Protein AF-D2PSC7-F1 (afdb_monomer_lite)

Radius of gyration: 17.24 Å; chains: 1; bounding box: 44×36×44 Å

Secondary structure (DSSP, 8-state):
-------S-S-S-TTSS-----PPPTTSGGG-TT--TT--HHHHHTTHHHHHHTT--S------GGGT-S--HHHHHHHHHHHHTSTTSSEEPPPPPBTTTTBBTTB--HHHHHHHHHH---EETHHHHSPP----GGGGTS--EEEEE----TT-PPPPPPSB-TTSSBPEEEEESS-S-HHHHSHHHHHHHHGGG-

pLDDT: mean 77.19, std 16.58, range [27.66, 95.62]

Organism: Kribbella flavida (strain DSM 17836 / JCM 10339 / NBRC 14399) (NCBI:txid479435)

InterPro domains:
  IPR000073 Alpha/beta hydrolase fold-1 [PF12697] (15-192)
  IPR029058 Alpha/Beta hydrolase fold [G3DSA:3.40.50.1820] (11-197)
  IPR029058 Alpha/Beta hydrolase fold [SSF53474] (20-196)

Foldseek 3Di:
DLLQVPPPDVPDDPPPFDDDDRDGFQCFDVNVVRDDLPDAPVSRVCVVVVCVVVVDDPDDDDAADLRVDQDDPVVLVVQLVCLCVDPNSFWRFQDDADDPPCGRQQDDPPVVSVVVVVRGDTDGSNHSVPHDDPPDPCVQVDDDAAEAAPDDDPPPDDDDDPQAGSNRHGYHYHYDPTGRPCCRVPVPVVSVVVVVVD

Structure (mmCIF, N/CA/C/O backbone):
data_AF-D2PSC7-F1
#
_entry.id   AF-D2PSC7-F1
#
loop_
_atom_site.group_PDB
_atom_site.id
_atom_site.type_symbol
_atom_site.label_atom_id
_atom_site.label_alt_id
_atom_site.label_comp_id
_atom_site.label_asym_id
_atom_site.label_entity_id
_atom_site.label_seq_id
_atom_site.pdbx_PDB_ins_code
_atom_site.Cartn_x
_atom_site.Cartn_y
_atom_site.Cartn_z
_atom_site.occupancy
_atom_site.B_iso_or_equiv
_atom_site.auth_seq_id
_atom_site.auth_comp_id
_atom_site.auth_asym_id
_atom_site.auth_atom_id
_atom_site.pdbx_PDB_model_num
ATOM 1 N N . MET A 1 1 ? -0.026 -0.850 -4.315 1.00 30.11 1 MET A N 1
ATOM 2 C CA . MET A 1 1 ? -0.731 -1.957 -4.954 1.00 30.11 1 MET A CA 1
ATOM 3 C C . MET A 1 1 ? 0.233 -2.583 -5.929 1.00 30.11 1 MET A C 1
ATOM 5 O O . MET A 1 1 ? 0.222 -2.276 -7.112 1.00 30.11 1 MET A O 1
ATOM 9 N N . ILE A 1 2 ? 1.110 -3.434 -5.409 1.00 27.66 2 ILE A N 1
ATOM 10 C CA . ILE A 1 2 ? 1.520 -4.579 -6.202 1.00 27.66 2 ILE A CA 1
ATOM 11 C C . ILE A 1 2 ? 0.439 -5.607 -5.894 1.00 27.66 2 ILE A C 1
ATOM 13 O O . ILE A 1 2 ? 0.399 -6.157 -4.797 1.00 27.66 2 ILE A O 1
ATOM 17 N N . THR A 1 3 ? -0.507 -5.799 -6.799 1.00 31.00 3 THR A N 1
ATOM 18 C CA . THR A 1 3 ? -1.465 -6.907 -6.729 1.00 31.00 3 THR A CA 1
ATOM 19 C C . THR A 1 3 ? -0.720 -8.183 -7.074 1.00 31.00 3 THR A C 1
ATOM 21 O O . THR A 1 3 ? -0.785 -8.703 -8.184 1.00 31.00 3 THR A O 1
ATOM 24 N N . LYS A 1 4 ? 0.048 -8.676 -6.103 1.00 36.38 4 LYS A N 1
ATOM 25 C CA . LYS A 1 4 ? 0.571 -10.035 -6.123 1.00 36.38 4 LYS A CA 1
ATOM 26 C C . LYS A 1 4 ? -0.636 -10.916 -5.844 1.00 36.38 4 LYS A C 1
ATOM 28 O O . LYS A 1 4 ? -1.122 -10.939 -4.721 1.00 36.38 4 LYS A O 1
ATOM 33 N N . SER A 1 5 ? -1.161 -11.590 -6.863 1.00 31.36 5 SER A N 1
ATOM 34 C CA . SER A 1 5 ? -2.121 -12.674 -6.647 1.00 31.36 5 SER A CA 1
ATOM 35 C C . SER A 1 5 ? -1.414 -13.753 -5.828 1.00 31.36 5 SER A C 1
ATOM 37 O O . SER A 1 5 ? -0.587 -14.515 -6.330 1.00 31.36 5 SER A O 1
ATOM 39 N N . THR A 1 6 ? -1.632 -13.751 -4.519 1.00 37.44 6 THR A N 1
ATOM 40 C CA . THR A 1 6 ? -0.994 -14.693 -3.609 1.00 37.44 6 THR A CA 1
ATOM 41 C C . THR A 1 6 ? -1.687 -16.045 -3.734 1.00 37.44 6 THR A C 1
ATOM 43 O O . THR A 1 6 ? -2.668 -16.318 -3.053 1.00 37.44 6 THR A O 1
ATOM 46 N N . LYS A 1 7 ? -1.151 -16.926 -4.587 1.00 28.98 7 LYS A N 1
ATOM 47 C CA . LYS A 1 7 ? -1.348 -18.383 -4.457 1.00 28.98 7 LYS A CA 1
ATOM 48 C C . LYS A 1 7 ? -0.364 -19.040 -3.480 1.00 28.98 7 LYS A C 1
ATOM 50 O O . LYS A 1 7 ? -0.440 -20.245 -3.272 1.00 28.98 7 LYS A O 1
ATOM 55 N N . ARG A 1 8 ? 0.533 -18.277 -2.841 1.00 38.38 8 ARG A N 1
ATOM 56 C CA . ARG A 1 8 ? 1.074 -18.673 -1.535 1.00 38.38 8 ARG A CA 1
ATOM 57 C C . ARG A 1 8 ? 0.128 -18.107 -0.483 1.00 38.38 8 ARG A C 1
ATOM 59 O O . ARG A 1 8 ? 0.083 -16.887 -0.349 1.00 38.38 8 ARG A O 1
ATOM 66 N N . PRO A 1 9 ? -0.603 -18.945 0.266 1.00 36.31 9 PRO A N 1
ATOM 67 C CA . PRO A 1 9 ? -1.137 -18.524 1.547 1.00 36.31 9 PRO A CA 1
ATOM 68 C C . PRO A 1 9 ? -0.010 -17.900 2.368 1.00 36.31 9 PRO A C 1
ATOM 70 O O . PRO A 1 9 ? 1.175 -18.139 2.109 1.00 36.31 9 PRO A O 1
ATOM 73 N N . ILE A 1 10 ? -0.378 -17.169 3.406 1.00 41.75 10 ILE A N 1
ATOM 74 C CA . ILE A 1 10 ? 0.466 -16.973 4.582 1.00 41.75 10 ILE A CA 1
ATOM 75 C C . ILE A 1 10 ? 0.750 -18.389 5.129 1.00 41.75 10 ILE A C 1
ATOM 77 O O . ILE A 1 10 ? 0.072 -18.894 6.016 1.00 41.75 10 ILE A O 1
ATOM 81 N N . HIS A 1 11 ? 1.644 -19.137 4.479 1.00 32.88 11 HIS A N 1
ATOM 82 C CA . HIS A 1 11 ? 1.785 -20.577 4.649 1.00 32.88 11 HIS A CA 1
ATOM 83 C C . HIS A 1 11 ? 2.995 -20.845 5.524 1.00 32.88 11 HIS A C 1
ATOM 85 O O . HIS A 1 11 ? 3.958 -21.483 5.115 1.00 32.88 11 HIS A O 1
ATOM 91 N N . ARG A 1 12 ? 2.887 -20.361 6.762 1.00 32.53 12 ARG A N 1
ATOM 92 C CA . ARG A 1 12 ? 3.259 -21.097 7.971 1.00 32.53 12 ARG A CA 1
ATOM 93 C C . ARG A 1 12 ? 2.273 -20.690 9.075 1.00 32.53 12 ARG A C 1
ATOM 95 O O . ARG A 1 12 ? 2.322 -19.567 9.548 1.00 32.53 12 ARG A O 1
ATOM 102 N N . SER A 1 13 ? 1.415 -21.642 9.461 1.00 32.72 13 SER A N 1
ATOM 103 C CA . SER A 1 13 ? 0.395 -21.590 10.531 1.00 32.72 13 SER A CA 1
ATOM 104 C C . SER A 1 13 ? -0.965 -20.959 10.175 1.00 32.72 13 SER A C 1
ATOM 106 O O . SER A 1 13 ? -1.214 -19.784 10.399 1.00 32.72 13 SER A O 1
ATOM 108 N N . SER A 1 14 ? -1.896 -21.777 9.671 1.00 39.44 14 SER A N 1
ATOM 109 C CA . SER A 1 14 ? -3.279 -21.397 9.332 1.00 39.44 14 SER A CA 1
ATOM 110 C C . SER A 1 14 ? -4.290 -21.660 10.462 1.00 39.44 14 SER A C 1
ATOM 112 O O . SER A 1 14 ? -5.386 -22.145 10.193 1.00 39.44 14 SER A O 1
ATOM 114 N N . ALA A 1 15 ? -3.941 -21.412 11.727 1.00 37.00 15 ALA A N 1
ATOM 115 C CA . ALA A 1 15 ? -4.867 -21.683 12.840 1.00 37.00 15 ALA A CA 1
ATOM 116 C C . ALA A 1 15 ? -5.050 -20.532 13.846 1.00 37.00 15 ALA A C 1
ATOM 118 O O . ALA A 1 15 ? -5.908 -20.648 14.714 1.00 37.00 15 ALA A O 1
ATOM 119 N N . ALA A 1 16 ? -4.294 -19.432 13.744 1.00 44.41 16 ALA A N 1
ATOM 120 C CA . ALA A 1 16 ? -4.311 -18.356 14.749 1.00 44.41 16 ALA A CA 1
ATOM 121 C C . ALA A 1 16 ? -4.680 -16.962 14.203 1.00 44.41 16 ALA A C 1
ATOM 123 O O . ALA A 1 16 ? -4.719 -16.000 14.962 1.00 44.41 16 ALA A O 1
ATOM 124 N N . TYR A 1 17 ? -4.941 -16.843 12.902 1.00 49.75 17 TYR A N 1
ATOM 125 C CA . TYR A 1 17 ? -5.085 -15.568 12.200 1.00 49.75 17 TYR A CA 1
ATOM 126 C C . TYR A 1 17 ? -6.462 -15.557 11.527 1.00 49.75 17 TYR A C 1
ATOM 128 O O . TYR A 1 17 ? -6.817 -16.550 10.895 1.00 49.75 17 TYR A O 1
ATOM 136 N N . GLY A 1 18 ? -7.260 -14.499 11.703 1.00 58.25 18 GLY A N 1
ATOM 137 C CA . GLY A 1 18 ? -8.608 -14.381 11.128 1.00 58.25 18 GLY A CA 1
ATOM 138 C C . GLY A 1 18 ? -8.678 -14.587 9.604 1.00 58.25 18 GLY A C 1
ATOM 139 O O . GLY A 1 18 ? -7.672 -14.772 8.919 1.00 58.25 18 GLY A O 1
ATOM 140 N N . VAL A 1 19 ? -9.890 -14.565 9.044 1.00 67.62 19 VAL A N 1
ATOM 141 C CA . VAL A 1 19 ? -10.088 -14.767 7.598 1.00 67.62 19 VAL A CA 1
ATOM 142 C C . VAL A 1 19 ? -9.566 -13.551 6.826 1.00 67.62 19 VAL A C 1
ATOM 144 O O . VAL A 1 19 ? -10.124 -12.463 6.922 1.00 67.62 19 VAL A O 1
ATOM 147 N N . ALA A 1 20 ? -8.510 -13.740 6.032 1.00 69.44 20 ALA A N 1
ATOM 148 C CA . ALA A 1 20 ? -7.983 -12.722 5.127 1.00 69.44 20 ALA A CA 1
ATOM 149 C C . ALA A 1 20 ? -8.468 -12.972 3.692 1.00 69.44 20 ALA A C 1
ATOM 151 O O . ALA A 1 20 ? -8.205 -14.026 3.110 1.00 69.44 20 ALA A O 1
ATOM 152 N N . LEU A 1 21 ? -9.135 -11.979 3.103 1.00 70.88 21 LEU A N 1
ATOM 153 C CA . LEU A 1 21 ? -9.514 -11.979 1.692 1.00 70.88 21 LEU A CA 1
ATOM 154 C C . LEU A 1 21 ? -8.555 -11.084 0.907 1.00 70.88 21 LEU A C 1
ATOM 156 O O . LEU A 1 21 ? -8.324 -9.936 1.280 1.00 70.88 21 LEU A O 1
ATOM 160 N N . VAL A 1 22 ? -8.002 -11.606 -0.191 1.00 74.69 22 VAL A N 1
ATOM 161 C CA . VAL A 1 22 ? -7.001 -10.905 -1.016 1.00 74.69 22 VAL A CA 1
ATOM 162 C C . VAL A 1 22 ? -7.453 -10.914 -2.480 1.00 74.69 22 VAL A C 1
ATOM 164 O O . VAL A 1 22 ? -6.949 -11.706 -3.280 1.00 74.69 22 VAL A O 1
ATOM 167 N N . PRO A 1 23 ? -8.452 -10.092 -2.853 1.00 72.25 23 PRO A N 1
ATOM 168 C CA . PRO A 1 23 ? -8.988 -10.112 -4.205 1.00 72.25 23 PRO A CA 1
ATOM 169 C C . PRO A 1 23 ? -7.990 -9.488 -5.181 1.00 72.25 23 PRO A C 1
ATOM 171 O O . PRO A 1 23 ? -7.419 -8.428 -4.911 1.00 72.25 23 PRO A O 1
ATOM 174 N N . SER A 1 24 ? -7.835 -10.087 -6.362 1.00 75.75 24 SER A N 1
ATOM 175 C CA . SER A 1 24 ? -7.136 -9.407 -7.453 1.00 75.75 24 SER A CA 1
ATOM 176 C C . SER A 1 24 ? -7.990 -8.285 -8.031 1.00 75.75 24 SER A C 1
ATOM 178 O O . SER A 1 24 ? -9.210 -8.409 -8.213 1.00 75.75 24 SER A O 1
ATOM 180 N N . LEU A 1 25 ? -7.311 -7.194 -8.370 1.00 74.25 25 LEU A N 1
ATOM 181 C CA . LEU A 1 25 ? -7.885 -6.063 -9.080 1.00 74.25 25 LEU A CA 1
ATOM 182 C C . LEU A 1 25 ? -7.800 -6.275 -10.587 1.00 74.25 25 LEU A C 1
ATOM 184 O O . LEU A 1 25 ? -6.924 -6.980 -11.084 1.00 74.25 25 LEU A O 1
ATOM 188 N N . THR A 1 26 ? -8.720 -5.647 -11.313 1.00 80.25 26 THR A N 1
ATOM 189 C CA . THR A 1 26 ? -8.741 -5.655 -12.777 1.00 80.25 26 THR A CA 1
ATOM 190 C C . THR A 1 26 ? -7.387 -5.219 -13.332 1.00 80.25 26 THR A C 1
ATOM 192 O O . THR A 1 26 ? -6.861 -4.174 -12.943 1.00 80.25 26 THR A O 1
ATOM 195 N N . GLY A 1 27 ? -6.834 -6.036 -14.225 1.00 78.06 27 GLY A N 1
ATOM 196 C CA . GLY A 1 27 ? -5.518 -5.849 -14.825 1.00 78.06 27 GLY A CA 1
ATOM 197 C C . GLY A 1 27 ? -4.381 -6.590 -14.116 1.00 78.06 27 GLY A C 1
ATOM 198 O O . GLY A 1 27 ? -3.240 -6.490 -14.554 1.00 78.06 27 GLY A O 1
ATOM 199 N N . TYR A 1 28 ? -4.669 -7.360 -13.059 1.00 80.12 28 TYR A N 1
ATOM 200 C CA . TYR A 1 28 ? -3.650 -8.038 -12.259 1.00 80.12 28 TYR A CA 1
ATOM 201 C C . TYR A 1 28 ? -4.045 -9.451 -11.854 1.00 80.12 28 TYR A C 1
ATOM 203 O O . TYR A 1 28 ? -5.226 -9.766 -11.710 1.00 80.12 28 TYR A O 1
ATOM 211 N N . GLY A 1 29 ? -3.042 -10.293 -11.594 1.00 80.00 29 GLY A N 1
ATOM 212 C CA . GLY A 1 29 ? -3.275 -11.620 -11.034 1.00 80.00 29 GLY A CA 1
ATOM 213 C C . GLY A 1 29 ? -4.163 -12.498 -11.917 1.00 80.00 29 GLY A C 1
ATOM 214 O O . GLY A 1 29 ? -4.001 -12.550 -13.133 1.00 80.00 29 GLY A O 1
ATOM 215 N N . ASP A 1 30 ? -5.150 -13.150 -11.304 1.00 78.75 30 ASP A N 1
ATOM 216 C CA . ASP A 1 30 ? -6.198 -13.918 -11.990 1.00 78.75 30 ASP A CA 1
ATOM 217 C C . ASP A 1 30 ? -7.138 -13.050 -12.850 1.00 78.75 30 ASP A C 1
ATOM 219 O O . ASP A 1 30 ? -7.832 -13.578 -13.715 1.00 78.75 30 ASP A O 1
ATOM 223 N N . LYS A 1 31 ? -7.101 -11.718 -12.699 1.00 77.56 31 LYS A N 1
ATOM 224 C CA . LYS A 1 31 ? -7.810 -10.741 -13.542 1.00 77.56 31 LYS A CA 1
ATOM 225 C C . LYS A 1 31 ? -6.855 -9.950 -14.445 1.00 77.56 31 LYS A C 1
ATOM 227 O O . LYS A 1 31 ? -7.118 -8.788 -14.744 1.00 77.56 31 LYS A O 1
ATOM 232 N N . ALA A 1 32 ? -5.753 -10.558 -14.894 1.00 77.94 32 ALA A N 1
ATOM 233 C CA . ALA A 1 32 ? -4.770 -9.899 -15.764 1.00 77.94 32 ALA A CA 1
ATOM 234 C C . ALA A 1 32 ? -5.273 -9.618 -17.195 1.00 77.94 32 ALA A C 1
ATOM 236 O O . ALA A 1 32 ? -4.813 -8.677 -17.830 1.00 77.94 32 ALA A O 1
ATOM 237 N N . HIS A 1 33 ? -6.210 -10.419 -17.715 1.00 75.75 33 HIS A N 1
ATOM 238 C CA . HIS A 1 33 ? -6.694 -10.299 -19.100 1.00 75.75 33 HIS A CA 1
ATOM 239 C C . HIS A 1 33 ? -7.399 -8.968 -19.434 1.00 75.75 33 HIS A C 1
ATOM 241 O O . HIS A 1 33 ? -7.148 -8.452 -20.519 1.00 75.75 33 HIS A O 1
ATOM 247 N N . PRO A 1 34 ? -8.222 -8.363 -18.554 1.00 81.25 34 PRO A N 1
ATOM 248 C CA . PRO A 1 34 ? -8.803 -7.039 -18.800 1.00 81.25 34 PRO A CA 1
ATOM 249 C C . PRO A 1 34 ? -7.834 -5.860 -18.549 1.00 81.25 34 PRO A C 1
ATOM 251 O O . PRO A 1 34 ? -8.282 -4.790 -18.149 1.00 81.25 34 PRO A O 1
ATOM 254 N N . LEU A 1 35 ? -6.513 -6.022 -18.722 1.00 82.38 35 LEU A N 1
ATOM 255 C CA . LEU A 1 35 ?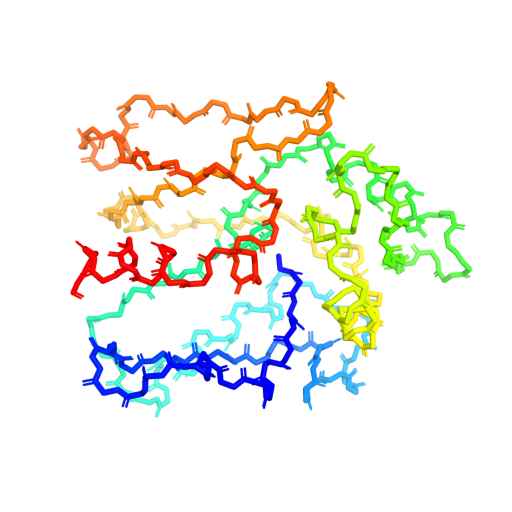 -5.570 -4.900 -18.608 1.00 82.38 35 LEU A CA 1
ATOM 256 C C . LEU A 1 35 ? -5.592 -4.035 -19.879 1.00 82.38 35 LEU A C 1
ATOM 258 O O . LEU A 1 35 ? -5.211 -4.496 -20.956 1.00 82.38 35 LEU A O 1
ATOM 262 N N . GLY A 1 36 ? -5.930 -2.756 -19.726 1.00 86.19 36 GLY A N 1
ATOM 263 C CA . GLY A 1 36 ? -5.940 -1.772 -20.809 1.00 86.19 36 GLY A CA 1
ATOM 264 C C . GLY A 1 36 ? -5.714 -0.335 -20.319 1.00 86.19 36 GLY A C 1
ATOM 265 O O . GLY A 1 36 ? -5.681 -0.092 -19.109 1.00 86.19 36 GLY A O 1
ATOM 266 N N . PRO A 1 37 ? -5.525 0.629 -21.239 1.00 85.44 37 PRO A N 1
ATOM 267 C CA . PRO A 1 37 ? -5.274 2.041 -20.916 1.00 85.44 37 PRO A CA 1
ATOM 268 C C . PRO A 1 37 ? -6.435 2.731 -20.174 1.00 85.44 37 PRO A C 1
ATOM 270 O O . PRO A 1 37 ? -6.244 3.760 -19.525 1.00 85.44 37 PRO A O 1
ATOM 273 N N . GLU A 1 38 ? -7.643 2.183 -20.270 1.00 86.56 38 GLU A N 1
ATOM 274 C CA . GLU A 1 38 ? -8.842 2.629 -19.564 1.00 86.56 38 GLU A CA 1
ATOM 275 C C . GLU A 1 38 ? -8.891 2.197 -18.094 1.00 86.56 38 GLU A C 1
ATOM 277 O O . GLU A 1 38 ? -9.636 2.802 -17.320 1.00 86.56 38 GLU A O 1
ATOM 282 N N . VAL A 1 39 ? -8.091 1.200 -17.690 1.00 84.38 39 VAL A N 1
ATOM 283 C CA . VAL A 1 39 ? -8.030 0.734 -16.299 1.00 84.38 39 VAL A CA 1
ATOM 284 C C . VAL A 1 39 ? -7.459 1.847 -15.422 1.00 84.38 39 VAL A C 1
ATOM 286 O O . VAL A 1 39 ? -6.312 2.261 -15.579 1.00 84.38 39 VAL A O 1
ATOM 289 N N . GLY A 1 40 ? -8.277 2.337 -14.491 1.00 80.81 40 GLY A N 1
ATOM 290 C CA . GLY A 1 40 ? -7.941 3.431 -13.582 1.00 80.81 40 GLY A CA 1
ATOM 291 C C . GLY A 1 40 ? -8.497 3.213 -12.176 1.00 80.81 40 GLY A C 1
ATOM 292 O O . GLY A 1 40 ? -9.009 2.140 -11.856 1.00 80.81 40 GLY A O 1
ATOM 293 N N . LEU A 1 41 ? -8.428 4.252 -11.339 1.00 77.38 41 LEU A N 1
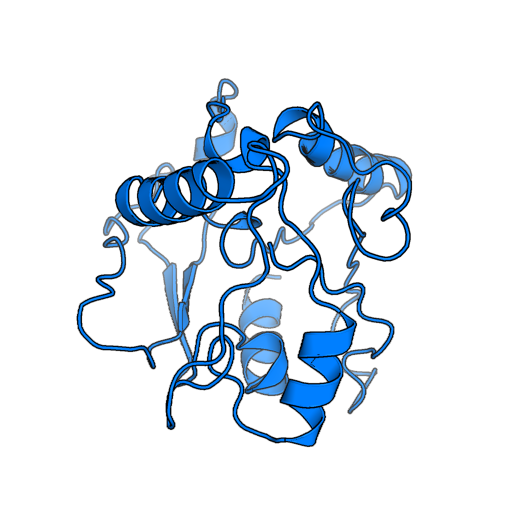ATOM 294 C CA . LEU A 1 41 ? -8.919 4.209 -9.955 1.00 77.38 41 LEU A CA 1
ATOM 295 C C . LEU A 1 41 ? -10.382 3.763 -9.865 1.00 77.38 41 LEU A C 1
ATOM 297 O O . LEU A 1 41 ? -10.700 2.882 -9.069 1.00 77.38 41 LEU A O 1
ATOM 301 N N . ASP A 1 42 ? -11.257 4.314 -10.711 1.00 77.19 42 ASP A N 1
ATOM 302 C CA . ASP A 1 42 ? -12.689 3.975 -10.706 1.00 77.19 42 ASP A CA 1
ATOM 303 C C . ASP A 1 42 ? -12.929 2.489 -11.000 1.00 77.19 42 ASP A C 1
ATOM 305 O O . ASP A 1 42 ? -13.830 1.876 -10.431 1.00 77.19 42 ASP A O 1
ATOM 309 N N . THR A 1 43 ? -12.091 1.881 -11.846 1.00 77.25 43 THR A N 1
ATOM 310 C CA . THR A 1 43 ? -12.149 0.443 -12.139 1.00 77.25 43 THR A CA 1
ATOM 311 C C . THR A 1 43 ? -11.865 -0.392 -10.889 1.00 77.25 43 THR A C 1
ATOM 313 O O . THR A 1 43 ? -12.418 -1.478 -10.727 1.00 77.25 43 THR A O 1
ATOM 316 N N . HIS A 1 44 ? -11.005 0.097 -9.992 1.00 75.31 44 HIS A N 1
ATOM 317 C CA . HIS A 1 44 ? -10.598 -0.616 -8.780 1.00 75.31 44 HIS A CA 1
ATOM 318 C C . HIS A 1 44 ? -11.531 -0.387 -7.593 1.00 75.31 44 HIS A C 1
ATOM 320 O O . HIS A 1 44 ? -11.612 -1.266 -6.740 1.00 75.31 44 HIS A O 1
ATOM 326 N N . VAL A 1 45 ? -12.311 0.702 -7.569 1.00 70.56 45 VAL A N 1
ATOM 327 C CA . VAL A 1 45 ? -13.375 0.920 -6.563 1.00 70.56 45 VAL A CA 1
ATOM 328 C C . VAL A 1 45 ? -14.396 -0.227 -6.561 1.00 70.56 45 VAL A C 1
ATOM 330 O O . VAL A 1 45 ? -14.920 -0.586 -5.508 1.00 70.56 45 VAL A O 1
ATOM 333 N N . GLY A 1 46 ? -14.606 -0.883 -7.707 1.00 62.28 46 GLY A N 1
ATOM 334 C CA . GLY A 1 46 ? -15.473 -2.059 -7.831 1.00 62.28 46 GLY A CA 1
ATOM 335 C C . GLY A 1 46 ? -15.099 -3.246 -6.930 1.00 62.28 46 GLY A C 1
ATOM 336 O O . GLY A 1 46 ? -15.940 -4.112 -6.707 1.00 62.28 46 GLY A O 1
ATOM 337 N N . ILE A 1 47 ? -13.893 -3.286 -6.343 1.00 65.50 47 ILE A N 1
ATOM 338 C CA . ILE A 1 47 ? -13.527 -4.306 -5.344 1.00 65.50 47 ILE A CA 1
ATOM 339 C C . ILE A 1 47 ? -14.406 -4.244 -4.089 1.00 65.50 47 ILE A C 1
ATOM 341 O O . ILE A 1 47 ? -14.614 -5.274 -3.454 1.00 65.50 47 ILE A O 1
ATOM 345 N N . VAL A 1 48 ? -14.987 -3.081 -3.768 1.00 60.41 48 VAL A N 1
ATOM 346 C CA . VAL A 1 48 ? -15.986 -2.941 -2.692 1.00 60.41 48 VAL A CA 1
ATOM 347 C C . VAL A 1 48 ? -17.202 -3.834 -2.954 1.00 60.41 48 VAL A C 1
ATOM 349 O O . VAL A 1 48 ? -17.799 -4.338 -2.007 1.00 60.41 48 VAL A O 1
ATOM 352 N N . GLY A 1 49 ? -17.511 -4.128 -4.222 1.00 58.28 49 GLY A N 1
ATOM 353 C CA . GLY A 1 49 ? -18.527 -5.112 -4.594 1.00 58.28 49 GLY A CA 1
ATOM 354 C C . GLY A 1 49 ? -18.295 -6.473 -3.938 1.00 58.28 49 GLY A C 1
ATOM 355 O O . GLY A 1 49 ? -19.249 -7.074 -3.469 1.00 58.28 49 GLY A O 1
ATOM 356 N N . SER A 1 50 ? -17.039 -6.903 -3.765 1.00 60.16 50 SER A N 1
ATOM 357 C CA . SER A 1 50 ? -16.729 -8.179 -3.100 1.00 60.16 50 SER A CA 1
ATOM 358 C C . SER A 1 50 ? -17.063 -8.205 -1.605 1.00 60.16 50 SER A C 1
ATOM 360 O O . SER A 1 50 ? -17.331 -9.280 -1.076 1.00 60.16 50 SER A O 1
ATOM 362 N N . ILE A 1 51 ? -17.069 -7.046 -0.934 1.00 60.09 51 ILE A N 1
ATOM 363 C CA . ILE A 1 51 ? -17.479 -6.903 0.474 1.00 60.09 51 ILE A CA 1
ATOM 364 C C . ILE A 1 51 ? -18.996 -7.071 0.575 1.00 60.09 51 ILE A C 1
ATOM 366 O O . ILE A 1 51 ? -19.482 -7.782 1.448 1.00 60.09 51 ILE A O 1
ATOM 370 N N . VAL A 1 52 ? -19.729 -6.449 -0.355 1.00 61.06 52 VAL A N 1
ATOM 371 C CA . VAL A 1 52 ? -21.195 -6.514 -0.430 1.00 61.06 52 VAL A CA 1
ATOM 372 C C . VAL A 1 52 ? -21.669 -7.910 -0.840 1.00 61.06 52 VAL A C 1
ATOM 374 O O . VAL A 1 52 ? -22.573 -8.454 -0.219 1.00 61.06 52 VAL A O 1
ATOM 377 N N . GLU A 1 53 ? -21.048 -8.515 -1.855 1.00 69.06 53 GLU A N 1
ATOM 378 C CA . GLU A 1 53 ? -21.382 -9.860 -2.346 1.00 69.06 53 GLU A CA 1
ATOM 379 C C . GLU A 1 53 ? -21.196 -10.945 -1.280 1.00 69.06 53 GLU A C 1
ATOM 381 O O . GLU A 1 53 ? -21.923 -11.936 -1.279 1.00 69.06 53 GLU A O 1
ATOM 386 N N . GLN A 1 54 ? -20.223 -10.766 -0.385 1.00 68.06 54 GLN A N 1
ATOM 387 C CA . GLN A 1 54 ? -19.912 -11.713 0.687 1.00 68.06 54 GLN A CA 1
ATOM 388 C C . GLN A 1 54 ? -20.587 -11.362 2.023 1.00 68.06 54 GLN A C 1
ATOM 390 O O . GLN A 1 54 ? -20.299 -12.021 3.018 1.00 68.06 54 GLN A O 1
ATOM 395 N N . ASP A 1 55 ? -21.467 -10.350 2.044 1.00 75.12 55 ASP A N 1
ATOM 396 C CA . ASP A 1 55 ? -22.187 -9.863 3.234 1.00 75.12 55 ASP A CA 1
ATOM 397 C C . ASP A 1 55 ? -21.260 -9.615 4.439 1.00 75.12 55 ASP A C 1
ATOM 399 O O . ASP A 1 55 ? -21.546 -9.972 5.583 1.00 75.12 55 ASP A O 1
ATOM 403 N N . LEU A 1 56 ? -20.079 -9.047 4.170 1.00 73.06 56 LEU A N 1
ATOM 404 C CA . LEU A 1 56 ? -19.068 -8.849 5.200 1.00 73.06 56 LEU A CA 1
ATOM 405 C C . LEU A 1 56 ? -19.372 -7.587 6.005 1.00 73.06 56 LEU A C 1
ATOM 407 O O . LEU A 1 56 ? -19.349 -6.468 5.488 1.00 73.06 56 LEU A O 1
ATOM 411 N N . THR A 1 57 ? -19.574 -7.770 7.304 1.00 69.62 57 THR A N 1
ATOM 412 C CA . THR A 1 57 ? -19.657 -6.695 8.296 1.00 69.62 57 THR A CA 1
ATOM 413 C C . THR A 1 57 ? -18.420 -6.718 9.188 1.00 69.62 57 THR A C 1
ATOM 415 O O . THR A 1 57 ? -17.885 -7.793 9.435 1.00 69.62 57 THR A O 1
ATOM 418 N N . ASP A 1 58 ? -18.002 -5.558 9.703 1.00 74.38 58 ASP A N 1
ATOM 419 C CA . ASP A 1 58 ? -16.843 -5.433 10.607 1.00 74.38 58 ASP A CA 1
ATOM 420 C C . ASP A 1 58 ? -15.511 -5.880 9.969 1.00 74.38 58 ASP A C 1
ATOM 422 O O . ASP A 1 58 ? -14.840 -6.813 10.404 1.00 74.38 58 ASP A O 1
ATOM 426 N N . VAL A 1 59 ? -15.145 -5.224 8.862 1.00 74.06 59 VAL A N 1
ATOM 427 C CA . VAL A 1 59 ? -13.938 -5.544 8.087 1.00 74.06 59 VAL A CA 1
ATOM 428 C C . VAL A 1 59 ? -12.830 -4.515 8.283 1.00 74.06 59 VAL A C 1
ATOM 430 O O . VAL A 1 59 ? -13.064 -3.305 8.258 1.00 74.06 59 VAL A O 1
ATOM 433 N N . VAL A 1 60 ? -11.588 -4.997 8.361 1.00 77.19 60 VAL A N 1
ATOM 434 C CA . VAL A 1 60 ? -10.388 -4.156 8.278 1.00 77.19 60 VAL A CA 1
ATOM 435 C C . VAL A 1 60 ? -9.932 -4.073 6.822 1.00 77.19 60 VAL A C 1
ATOM 437 O O . VAL A 1 60 ? -9.520 -5.066 6.221 1.00 77.19 60 VAL A O 1
ATOM 440 N N . LEU A 1 61 ? -9.974 -2.870 6.246 1.00 79.12 61 LEU A N 1
ATOM 441 C CA . LEU A 1 61 ? -9.453 -2.617 4.901 1.00 79.12 61 LEU A CA 1
ATOM 442 C C . LEU A 1 61 ? -7.958 -2.297 4.958 1.00 79.12 61 LEU A C 1
ATOM 444 O O . LEU A 1 61 ? -7.551 -1.277 5.515 1.00 79.12 61 LEU A O 1
ATOM 448 N N . VAL A 1 62 ? -7.141 -3.149 4.337 1.00 80.06 62 VAL A N 1
ATOM 449 C CA . VAL A 1 62 ? -5.680 -3.002 4.309 1.00 80.06 62 VAL A CA 1
ATOM 450 C C . VAL A 1 62 ? -5.217 -2.562 2.921 1.00 80.06 62 VAL A C 1
ATOM 452 O O . VAL A 1 62 ? -5.275 -3.321 1.955 1.00 80.06 62 VAL A O 1
ATOM 455 N N . GLY A 1 63 ? -4.719 -1.329 2.819 1.00 77.88 63 GLY A N 1
ATOM 456 C CA . GLY A 1 63 ? -4.100 -0.797 1.604 1.00 77.88 63 GLY A CA 1
ATOM 457 C C . GLY A 1 63 ? -2.573 -0.803 1.694 1.00 77.88 63 GLY A C 1
ATOM 458 O O . GLY A 1 63 ? -2.004 -0.150 2.563 1.00 77.88 63 GLY A O 1
ATOM 459 N N . HIS A 1 64 ? -1.889 -1.489 0.771 1.00 81.81 64 HIS A N 1
ATOM 460 C CA . HIS A 1 64 ? -0.419 -1.476 0.672 1.00 81.81 64 HIS A CA 1
ATOM 461 C C . HIS A 1 64 ? 0.068 -0.602 -0.486 1.00 81.81 64 HIS A C 1
ATOM 463 O O . HIS A 1 64 ? -0.461 -0.668 -1.607 1.00 81.81 64 HIS A O 1
ATOM 469 N N . SER A 1 65 ? 1.126 0.181 -0.245 1.00 77.75 65 SER A N 1
ATOM 470 C CA . SER A 1 65 ? 1.768 1.019 -1.265 1.00 77.75 65 SER A CA 1
ATOM 471 C C . SER A 1 65 ? 0.730 1.952 -1.912 1.00 77.75 65 SER A C 1
ATOM 473 O O . SER A 1 65 ? -0.070 2.541 -1.192 1.00 77.75 65 SER A O 1
ATOM 475 N N . TYR A 1 66 ? 0.649 2.028 -3.243 1.00 69.25 66 TYR A N 1
ATOM 476 C CA . TYR A 1 66 ? -0.396 2.781 -3.957 1.00 69.25 66 TYR A CA 1
ATOM 477 C C . TYR A 1 66 ? -1.834 2.566 -3.427 1.00 69.25 66 TYR A C 1
ATOM 479 O O . TYR A 1 66 ? -2.602 3.512 -3.385 1.00 69.25 66 TYR A O 1
ATOM 487 N N . ALA A 1 67 ? -2.200 1.367 -2.944 1.00 61.34 67 ALA A N 1
ATOM 488 C CA . ALA A 1 67 ? -3.563 1.126 -2.446 1.00 61.34 67 ALA A CA 1
ATOM 489 C C . ALA A 1 67 ? -3.833 1.801 -1.090 1.00 61.34 67 ALA A C 1
ATOM 491 O O . ALA A 1 67 ? -4.983 2.065 -0.762 1.00 61.34 67 ALA A O 1
ATOM 492 N N . GLY A 1 68 ? -2.791 2.069 -0.296 1.00 56.00 68 GLY A N 1
ATOM 493 C CA . GLY A 1 68 ? -2.893 2.862 0.934 1.00 56.00 68 GLY A CA 1
ATOM 494 C C . GLY A 1 68 ? -2.611 4.350 0.711 1.00 56.00 68 GLY A C 1
ATOM 495 O O . GLY A 1 68 ? -2.847 5.168 1.598 1.00 56.00 68 GLY A O 1
ATOM 496 N N . MET A 1 69 ? -2.093 4.718 -0.465 1.00 54.50 69 MET A N 1
ATOM 497 C CA . MET A 1 69 ? -1.598 6.056 -0.760 1.00 54.50 69 MET A CA 1
ATOM 498 C C . MET A 1 69 ? -2.447 6.730 -1.822 1.00 54.50 69 MET A C 1
ATOM 500 O O . MET A 1 69 ? -2.316 6.464 -3.010 1.00 54.50 69 MET A O 1
ATOM 504 N N . VAL A 1 70 ? -3.226 7.716 -1.390 1.00 46.62 70 VAL A N 1
ATOM 505 C CA . VAL A 1 70 ? -3.871 8.631 -2.329 1.00 46.62 70 VAL A CA 1
ATOM 506 C C . VAL A 1 70 ? -2.872 9.642 -2.909 1.00 46.62 70 VAL A C 1
ATOM 508 O O . VAL A 1 70 ? -3.080 10.063 -4.034 1.00 46.62 70 VAL A O 1
ATOM 511 N N . ILE A 1 71 ? -1.767 10.042 -2.253 1.00 42.22 71 ILE A N 1
ATOM 512 C CA . ILE A 1 71 ? -0.865 11.075 -2.825 1.00 42.22 71 ILE A CA 1
ATOM 513 C C . ILE A 1 71 ? 0.572 10.980 -2.283 1.00 42.22 71 ILE A C 1
ATOM 515 O O . ILE A 1 71 ? 0.834 11.387 -1.146 1.00 42.22 71 ILE A O 1
ATOM 519 N N . SER A 1 72 ? 1.511 10.570 -3.142 1.00 43.62 72 SER A N 1
ATOM 520 C CA . SER A 1 72 ? 2.866 11.143 -3.179 1.00 43.62 72 SER A CA 1
ATOM 521 C C . SER A 1 72 ? 3.118 11.655 -4.596 1.00 43.62 72 SER A C 1
ATOM 523 O O . SER A 1 72 ? 3.502 10.894 -5.481 1.00 43.62 72 SER A O 1
ATOM 525 N N . SER A 1 73 ? 2.833 12.939 -4.840 1.00 47.47 73 SER A N 1
ATOM 526 C CA . SER A 1 73 ? 2.879 13.525 -6.188 1.00 47.47 73 SER A CA 1
ATOM 527 C C . SER A 1 73 ? 4.249 13.383 -6.856 1.00 47.47 73 SER A C 1
ATOM 529 O O . SER A 1 73 ? 4.310 13.196 -8.063 1.00 47.47 73 SER A O 1
ATOM 531 N N . ALA A 1 74 ? 5.342 13.403 -6.085 1.00 46.47 74 ALA A N 1
ATOM 532 C CA . ALA A 1 74 ? 6.693 13.229 -6.618 1.00 46.47 74 ALA A CA 1
ATOM 533 C C . ALA A 1 74 ? 6.958 11.788 -7.089 1.00 46.47 74 ALA A C 1
ATOM 535 O O . ALA A 1 74 ? 7.448 11.585 -8.197 1.00 46.47 74 ALA A O 1
ATOM 536 N N . ALA A 1 75 ? 6.574 10.781 -6.294 1.00 58.34 75 ALA A N 1
ATOM 537 C CA . ALA A 1 75 ? 6.686 9.380 -6.704 1.00 58.34 75 ALA A CA 1
ATOM 538 C C . ALA A 1 75 ? 5.764 9.074 -7.897 1.00 58.34 75 ALA A C 1
ATOM 540 O O . ALA A 1 75 ? 6.178 8.395 -8.834 1.00 58.34 75 ALA A O 1
ATOM 541 N N . ASN A 1 76 ? 4.550 9.638 -7.908 1.00 69.44 76 ASN A N 1
ATOM 542 C CA . ASN A 1 76 ? 3.640 9.522 -9.046 1.00 69.44 76 ASN A CA 1
ATOM 543 C C . ASN A 1 76 ? 4.249 10.140 -10.305 1.00 69.44 76 ASN A C 1
ATOM 545 O O . ASN A 1 76 ? 4.171 9.518 -11.356 1.00 69.44 76 ASN A O 1
ATOM 549 N N . GLN A 1 77 ? 4.888 11.309 -10.209 1.00 70.44 77 GLN A N 1
ATOM 550 C CA . GLN A 1 77 ? 5.495 11.955 -11.372 1.00 70.44 77 GLN A CA 1
ATOM 551 C C . GLN A 1 77 ? 6.618 11.105 -11.973 1.00 70.44 77 GLN A C 1
ATOM 553 O O . GLN A 1 77 ? 6.631 10.899 -13.180 1.00 70.44 77 GLN A O 1
ATOM 558 N N . VAL A 1 78 ? 7.495 10.523 -11.146 1.00 74.81 78 VAL A N 1
ATOM 559 C CA . 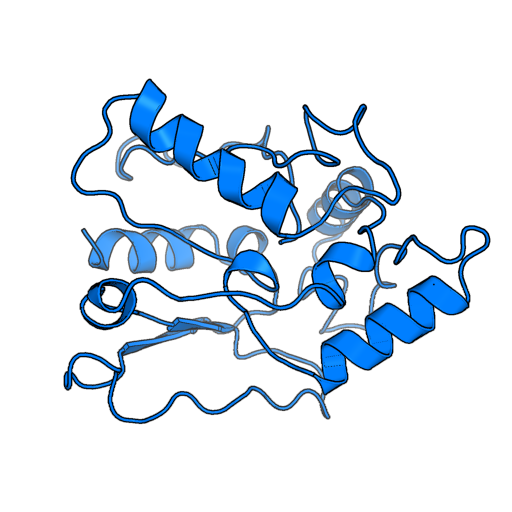VAL A 1 78 ? 8.545 9.606 -11.626 1.00 74.81 78 VAL A CA 1
ATOM 560 C C . VAL A 1 78 ? 7.940 8.403 -12.359 1.00 74.81 78 VAL A C 1
ATOM 562 O O . VAL A 1 78 ? 8.410 8.028 -13.431 1.00 74.81 78 VAL A O 1
ATOM 565 N N . LEU A 1 79 ? 6.877 7.809 -11.813 1.00 80.00 79 LEU A N 1
ATOM 566 C CA . LEU A 1 79 ? 6.187 6.679 -12.441 1.00 80.00 79 LEU A CA 1
ATOM 567 C C . LEU A 1 79 ? 5.451 7.089 -13.732 1.00 80.00 79 LEU A C 1
ATOM 569 O O . LEU A 1 79 ? 5.478 6.349 -14.713 1.00 80.00 79 LEU A O 1
ATOM 573 N N . ILE A 1 80 ? 4.844 8.276 -13.775 1.00 81.75 80 ILE A N 1
ATOM 574 C CA . ILE A 1 80 ? 4.206 8.842 -14.975 1.00 81.75 80 ILE A CA 1
ATOM 575 C C . ILE A 1 80 ? 5.248 9.095 -16.075 1.00 81.75 80 ILE A C 1
ATOM 577 O O . ILE A 1 80 ? 5.016 8.778 -17.246 1.00 81.75 80 ILE A O 1
ATOM 581 N N . ASP A 1 81 ? 6.423 9.602 -15.708 1.00 82.75 81 ASP A N 1
ATOM 582 C CA . ASP A 1 81 ? 7.525 9.821 -16.641 1.00 82.75 81 ASP A CA 1
ATOM 583 C C . ASP A 1 81 ? 8.054 8.489 -17.194 1.00 82.75 81 ASP A C 1
ATOM 585 O O . ASP A 1 81 ? 8.384 8.397 -18.378 1.00 82.75 81 ASP A O 1
ATOM 589 N N . LEU A 1 82 ? 8.106 7.437 -16.366 1.00 81.06 82 LEU A N 1
ATOM 590 C CA . LEU A 1 82 ? 8.436 6.081 -16.817 1.00 81.06 82 LEU A CA 1
ATOM 591 C C . LEU A 1 82 ? 7.404 5.545 -17.815 1.00 81.06 82 LEU A C 1
ATOM 593 O O . LEU A 1 82 ? 7.801 4.957 -18.818 1.00 81.06 82 LEU A O 1
ATOM 597 N N . ALA A 1 83 ? 6.106 5.788 -17.598 1.00 84.00 83 ALA A N 1
ATOM 598 C CA . ALA A 1 83 ? 5.083 5.396 -18.569 1.00 84.00 83 ALA A CA 1
ATOM 599 C C . ALA A 1 83 ? 5.258 6.099 -19.914 1.00 84.00 83 ALA A C 1
ATOM 601 O O . ALA A 1 83 ? 5.179 5.452 -20.958 1.00 84.00 83 ALA A O 1
ATOM 602 N N . THR A 1 84 ? 5.558 7.399 -19.883 1.00 82.25 84 THR A N 1
ATOM 603 C CA . THR A 1 84 ? 5.816 8.212 -21.083 1.00 82.25 84 THR A CA 1
ATOM 604 C C . THR A 1 84 ? 7.015 7.693 -21.879 1.00 82.25 84 THR A C 1
ATOM 606 O O . THR A 1 84 ? 7.035 7.786 -23.102 1.00 82.25 84 THR A O 1
ATOM 609 N N . LYS A 1 85 ? 8.012 7.125 -21.192 1.00 83.06 85 LYS A N 1
ATOM 610 C CA . LYS A 1 85 ? 9.211 6.532 -21.804 1.00 83.06 85 LYS A CA 1
ATOM 611 C C . LYS A 1 85 ? 9.028 5.067 -22.218 1.00 83.06 85 LYS A C 1
ATOM 613 O O . LYS A 1 85 ? 9.942 4.509 -22.816 1.00 83.06 85 LYS A O 1
ATOM 618 N N . SER A 1 86 ? 7.901 4.437 -21.881 1.00 81.56 86 SER A N 1
ATOM 619 C CA . SER A 1 86 ? 7.597 3.065 -22.296 1.00 81.56 86 SER A CA 1
ATOM 620 C C . SER A 1 86 ? 7.149 3.016 -23.758 1.00 81.56 86 SER A C 1
ATOM 622 O O . SER A 1 86 ? 6.547 3.967 -24.253 1.00 81.56 86 SER A O 1
ATOM 624 N N . ASP A 1 87 ? 7.321 1.864 -24.410 1.00 81.81 87 ASP A N 1
ATOM 625 C CA . ASP A 1 87 ? 6.883 1.637 -25.799 1.00 81.81 87 ASP A CA 1
ATOM 626 C C . ASP A 1 87 ? 5.381 1.892 -26.017 1.00 81.81 87 ASP A C 1
ATOM 628 O O . ASP A 1 87 ? 4.934 2.178 -27.125 1.00 81.81 87 ASP A O 1
ATOM 632 N N . SER A 1 88 ? 4.586 1.776 -24.951 1.00 84.62 88 SER A N 1
ATOM 633 C CA . SER A 1 88 ? 3.130 1.924 -24.999 1.00 84.62 88 SER A CA 1
ATOM 634 C C . SER A 1 88 ? 2.628 3.327 -24.646 1.00 84.62 88 SER A C 1
ATOM 636 O O . SER A 1 88 ? 1.485 3.653 -24.955 1.00 84.62 88 SER A O 1
ATOM 638 N N . GLY A 1 89 ? 3.424 4.141 -23.946 1.00 85.88 89 GLY A N 1
ATOM 639 C CA . GLY A 1 89 ? 3.011 5.447 -23.417 1.00 85.88 89 GLY A CA 1
ATOM 640 C C . GLY A 1 89 ? 2.007 5.420 -22.250 1.00 85.88 89 GLY A C 1
ATOM 641 O O . GLY A 1 89 ? 1.755 6.462 -21.650 1.00 85.88 89 GLY A O 1
ATOM 642 N N . TRP A 1 90 ? 1.433 4.262 -21.896 1.00 86.94 90 TRP A N 1
ATOM 643 C CA . TRP A 1 90 ? 0.425 4.139 -20.827 1.00 86.94 90 TRP A CA 1
ATOM 644 C C . TRP A 1 90 ? 0.767 3.103 -19.748 1.00 86.94 90 TRP A C 1
ATOM 646 O O . TRP A 1 90 ? 0.060 3.010 -18.741 1.00 86.94 90 TRP A O 1
ATOM 656 N N . ARG A 1 91 ? 1.848 2.337 -19.928 1.00 87.50 91 ARG A N 1
ATOM 657 C CA . ARG A 1 91 ? 2.310 1.306 -18.992 1.00 87.50 91 ARG A CA 1
ATOM 658 C C . ARG A 1 91 ? 3.526 1.779 -18.220 1.00 87.50 91 ARG A C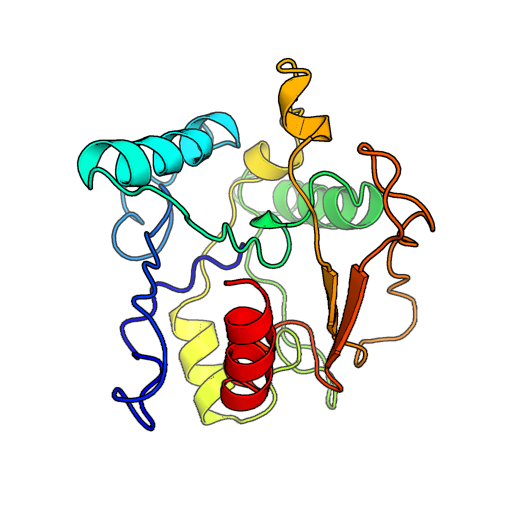 1
ATOM 660 O O . ARG A 1 91 ? 4.545 2.113 -18.809 1.00 87.50 91 ARG A O 1
ATOM 667 N N . VAL A 1 92 ? 3.443 1.732 -16.900 1.00 86.12 92 VAL A N 1
ATOM 668 C CA . VAL A 1 92 ? 4.609 1.820 -16.025 1.00 86.12 92 VAL A CA 1
ATOM 669 C C . VAL A 1 92 ? 5.182 0.403 -15.886 1.00 86.12 92 VAL A C 1
ATOM 671 O O . VAL A 1 92 ? 4.500 -0.447 -15.304 1.00 86.12 92 VAL A O 1
ATOM 674 N N . PRO A 1 93 ? 6.382 0.106 -16.416 1.00 85.88 93 PRO A N 1
ATOM 675 C CA . PRO A 1 93 ? 6.985 -1.212 -16.245 1.00 85.88 93 PRO A CA 1
ATOM 676 C C . PRO A 1 93 ? 7.378 -1.447 -14.776 1.00 85.88 93 PRO A C 1
ATOM 678 O O . PRO A 1 93 ? 7.573 -0.478 -14.029 1.00 85.88 93 PRO A O 1
ATOM 681 N N . PRO A 1 94 ? 7.541 -2.712 -14.343 1.00 85.94 94 PRO A N 1
ATOM 682 C CA . PRO A 1 94 ? 8.076 -3.021 -13.023 1.00 85.94 94 PRO A CA 1
ATOM 683 C C . PRO A 1 94 ? 9.395 -2.291 -12.753 1.00 85.94 94 PRO A C 1
ATOM 685 O O . PRO A 1 94 ? 10.283 -2.253 -13.607 1.00 85.94 94 PRO A O 1
ATOM 688 N N . LEU A 1 95 ? 9.530 -1.720 -11.552 1.00 84.75 95 LEU A N 1
ATOM 689 C CA . LEU A 1 95 ? 10.761 -1.034 -11.168 1.00 84.75 95 LEU A CA 1
ATOM 690 C C . LEU A 1 95 ? 11.941 -2.019 -11.138 1.00 84.75 95 LEU A C 1
ATOM 692 O O . LEU A 1 95 ? 11.769 -3.167 -10.713 1.00 84.75 95 LEU A O 1
ATOM 696 N N . PRO A 1 96 ? 13.139 -1.584 -11.566 1.00 85.94 96 PRO A N 1
ATOM 697 C CA . PRO A 1 96 ? 14.325 -2.421 -11.499 1.00 85.94 96 PRO A CA 1
ATOM 698 C C . PRO A 1 96 ? 14.700 -2.721 -10.044 1.00 85.94 96 PRO A C 1
ATOM 700 O O . PRO A 1 96 ? 14.443 -1.933 -9.133 1.00 85.94 96 PRO A O 1
ATOM 703 N N . GLU A 1 97 ? 15.355 -3.861 -9.839 1.00 89.12 97 GLU A N 1
ATOM 704 C CA . GLU A 1 97 ? 15.960 -4.198 -8.552 1.00 89.12 97 GLU A CA 1
ATOM 705 C C . GLU A 1 97 ? 17.077 -3.205 -8.206 1.00 89.12 97 GLU A C 1
ATOM 707 O O . GLU A 1 97 ? 17.922 -2.880 -9.043 1.00 89.12 97 GLU A O 1
ATOM 712 N N . MET A 1 98 ? 17.091 -2.738 -6.959 1.00 88.81 98 MET A N 1
ATOM 713 C CA . MET A 1 98 ? 18.144 -1.878 -6.433 1.00 88.81 98 MET A CA 1
ATOM 714 C C . MET A 1 98 ? 19.300 -2.706 -5.854 1.00 88.81 98 MET A C 1
ATOM 716 O O . MET A 1 98 ? 19.093 -3.842 -5.418 1.00 88.81 98 MET A O 1
ATOM 720 N N . PRO A 1 99 ? 20.520 -2.141 -5.763 1.00 89.44 99 PRO A N 1
ATOM 721 C CA . PRO A 1 99 ? 21.616 -2.785 -5.050 1.00 89.44 99 PRO A CA 1
ATOM 722 C C . PRO A 1 99 ? 21.239 -3.149 -3.609 1.00 89.44 99 PRO A C 1
ATOM 724 O O . PRO A 1 99 ? 20.383 -2.519 -2.978 1.00 89.44 99 PRO A O 1
ATOM 727 N N . ARG A 1 100 ? 21.917 -4.158 -3.054 1.00 85.00 100 ARG A N 1
ATOM 728 C CA . ARG A 1 100 ? 21.783 -4.493 -1.631 1.00 85.00 100 ARG A CA 1
ATOM 729 C C . ARG A 1 100 ? 22.129 -3.274 -0.755 1.00 85.00 100 ARG A C 1
ATOM 731 O O . ARG A 1 100 ? 23.054 -2.542 -1.103 1.00 85.00 100 ARG A O 1
ATOM 738 N N . PRO A 1 101 ? 21.438 -3.080 0.383 1.00 86.62 101 PRO A N 1
ATOM 739 C CA . PRO A 1 101 ? 20.439 -3.975 0.981 1.00 86.62 101 PRO A CA 1
ATOM 740 C C . PRO A 1 101 ? 18.997 -3.764 0.478 1.00 86.62 101 PRO A C 1
ATOM 742 O O . PRO A 1 101 ? 18.090 -4.407 0.991 1.00 86.62 101 PRO A O 1
ATOM 745 N N 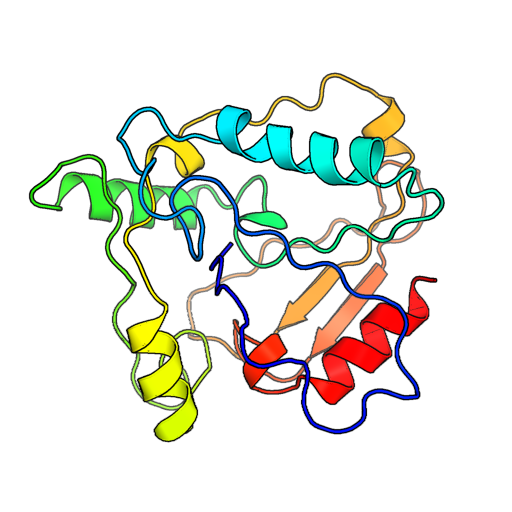. PHE A 1 102 ? 18.759 -2.887 -0.500 1.00 89.25 102 PHE A N 1
ATOM 746 C CA . PHE A 1 102 ? 17.401 -2.466 -0.868 1.00 89.25 102 PHE A CA 1
ATOM 747 C C . PHE A 1 102 ? 16.671 -3.454 -1.779 1.00 89.25 102 PHE A C 1
ATOM 749 O O . PHE A 1 102 ? 15.457 -3.596 -1.656 1.00 89.25 102 PHE A O 1
ATOM 756 N N . GLY A 1 103 ? 17.392 -4.153 -2.661 1.00 91.31 103 GLY A N 1
ATOM 757 C CA . GLY A 1 103 ? 16.824 -5.217 -3.491 1.00 91.31 103 GLY A CA 1
ATOM 758 C C . GLY A 1 103 ? 15.592 -4.779 -4.289 1.00 91.31 103 GLY A C 1
ATOM 759 O O . GLY A 1 103 ? 15.469 -3.629 -4.715 1.00 91.31 103 GLY A O 1
ATOM 760 N N . LEU A 1 104 ? 14.664 -5.709 -4.508 1.00 90.44 104 LEU A N 1
ATOM 761 C CA . LEU A 1 104 ? 13.417 -5.449 -5.220 1.00 90.44 104 LEU A CA 1
ATOM 762 C C . LEU A 1 104 ? 12.328 -5.144 -4.191 1.00 90.44 104 LEU A C 1
ATOM 764 O O . LEU A 1 104 ? 11.814 -6.053 -3.546 1.00 90.44 104 LEU A O 1
ATOM 768 N N . PHE A 1 105 ? 12.016 -3.859 -3.997 1.00 89.94 105 PHE A N 1
ATOM 769 C CA . PHE A 1 105 ? 11.056 -3.393 -2.982 1.00 89.94 105 PHE A CA 1
ATOM 770 C C . PHE A 1 105 ? 11.396 -3.840 -1.543 1.00 89.94 105 PHE A C 1
ATOM 772 O O . PHE A 1 105 ? 10.509 -4.105 -0.733 1.00 89.94 105 PHE A O 1
ATOM 779 N N . GLY A 1 106 ? 12.680 -3.923 -1.192 1.00 91.06 106 GLY A N 1
ATOM 780 C CA . GLY A 1 106 ? 13.131 -4.418 0.114 1.00 91.06 106 GLY A CA 1
ATOM 781 C C . GLY A 1 106 ? 13.361 -5.926 0.181 1.00 91.06 106 GLY A C 1
ATOM 782 O O . GLY A 1 106 ? 13.905 -6.407 1.173 1.00 91.06 106 GLY A O 1
ATOM 783 N N . VAL A 1 107 ? 12.970 -6.681 -0.849 1.00 92.25 107 VAL A N 1
ATOM 784 C CA . VAL A 1 107 ? 13.174 -8.132 -0.915 1.00 92.25 107 VAL A CA 1
ATOM 785 C C . VAL A 1 107 ? 14.561 -8.422 -1.477 1.00 92.25 107 VAL A C 1
ATOM 787 O O . VAL A 1 107 ? 14.915 -7.948 -2.557 1.00 92.25 107 VAL A O 1
ATOM 790 N N . THR A 1 108 ? 15.349 -9.206 -0.741 1.00 93.88 108 THR A N 1
ATOM 791 C CA . THR A 1 108 ? 16.735 -9.551 -1.110 1.00 93.88 108 THR A CA 1
ATOM 792 C C . THR A 1 108 ? 17.020 -11.052 -1.134 1.00 93.88 108 THR A C 1
ATOM 794 O O . THR A 1 108 ? 18.049 -11.453 -1.687 1.00 93.88 108 THR A O 1
ATOM 797 N N . ASP A 1 109 ? 16.135 -11.882 -0.570 1.00 93.44 109 ASP A N 1
ATOM 798 C CA . ASP A 1 109 ? 16.248 -13.335 -0.678 1.00 93.44 109 ASP A CA 1
ATOM 799 C C . ASP A 1 109 ? 16.073 -13.763 -2.148 1.00 93.44 109 ASP A C 1
ATOM 801 O O . ASP A 1 109 ? 15.071 -13.400 -2.769 1.00 93.44 109 ASP A O 1
ATOM 805 N N . PRO A 1 110 ? 17.017 -14.517 -2.742 1.00 92.62 110 PRO A N 1
ATOM 806 C CA . PRO A 1 110 ? 16.957 -14.856 -4.161 1.00 92.62 110 PRO A CA 1
ATOM 807 C C . PRO A 1 110 ? 15.698 -15.623 -4.580 1.00 92.62 110 PRO A C 1
ATOM 809 O O . PRO A 1 110 ? 15.219 -15.423 -5.698 1.00 92.62 110 PRO A O 1
ATOM 812 N N . ALA A 1 111 ? 15.159 -16.496 -3.721 1.00 92.31 111 ALA A N 1
ATOM 813 C CA . ALA A 1 111 ? 13.963 -17.265 -4.044 1.00 92.31 111 ALA A CA 1
ATOM 814 C C . ALA A 1 111 ? 12.722 -16.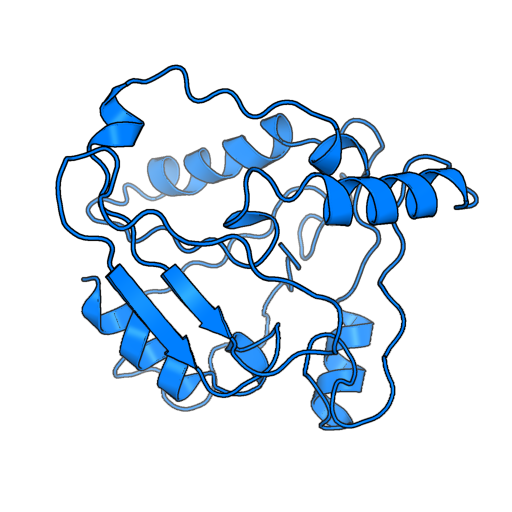367 -4.035 1.00 92.31 111 ALA A C 1
ATOM 816 O O . ALA A 1 111 ? 11.894 -16.454 -4.946 1.00 92.31 111 ALA A O 1
ATOM 817 N N . ASP A 1 112 ? 12.628 -15.458 -3.065 1.00 92.31 112 ASP A N 1
ATOM 818 C CA . ASP A 1 112 ? 11.533 -14.492 -3.003 1.00 92.31 112 ASP A CA 1
ATOM 819 C C . ASP A 1 112 ? 11.634 -13.429 -4.100 1.00 92.31 112 ASP A C 1
ATOM 821 O O . ASP A 1 112 ? 10.613 -13.063 -4.676 1.00 92.31 112 ASP A O 1
ATOM 825 N N . VAL A 1 113 ? 12.840 -12.983 -4.470 1.00 91.31 113 VAL A N 1
ATOM 826 C CA . VAL A 1 113 ? 13.053 -12.091 -5.624 1.00 91.31 113 VAL A CA 1
ATOM 827 C C . VAL A 1 113 ? 12.633 -12.777 -6.926 1.00 91.31 113 VAL A C 1
ATOM 829 O O . VAL A 1 113 ? 11.931 -12.173 -7.740 1.00 91.31 113 VAL A O 1
ATOM 832 N N . ALA A 1 114 ? 13.028 -14.036 -7.138 1.00 90.81 114 ALA A N 1
ATOM 833 C CA . ALA A 1 114 ? 12.646 -14.792 -8.330 1.00 90.81 114 ALA A CA 1
ATOM 834 C C . ALA A 1 114 ? 11.125 -14.974 -8.420 1.00 90.81 114 ALA A C 1
ATOM 836 O O . ALA A 1 114 ? 10.527 -14.741 -9.473 1.00 90.81 114 ALA A O 1
ATOM 837 N N . TRP A 1 115 ? 10.489 -15.327 -7.301 1.00 89.56 115 TRP A N 1
ATOM 838 C CA . TRP A 1 115 ? 9.037 -15.403 -7.218 1.00 89.56 115 TRP A CA 1
ATOM 839 C C . TRP A 1 115 ? 8.385 -14.042 -7.485 1.00 89.56 115 TRP A C 1
ATOM 841 O O . TRP A 1 115 ? 7.489 -13.949 -8.321 1.00 89.56 115 TRP A O 1
ATOM 851 N N . LEU A 1 116 ? 8.864 -12.974 -6.848 1.00 87.31 116 LEU A N 1
ATOM 852 C CA . LEU A 1 116 ? 8.336 -11.624 -7.014 1.00 87.31 116 LEU A CA 1
ATOM 853 C C . LEU A 1 116 ? 8.379 -11.178 -8.478 1.00 87.31 116 LEU A C 1
ATOM 855 O O . LEU A 1 116 ? 7.377 -10.700 -9.002 1.00 87.31 116 LEU A O 1
ATOM 859 N N . ARG A 1 117 ? 9.493 -11.414 -9.175 1.00 88.81 117 ARG A N 1
ATOM 860 C CA . ARG A 1 117 ? 9.623 -11.119 -10.610 1.00 88.81 117 ARG A CA 1
ATOM 861 C C . ARG A 1 117 ? 8.595 -11.854 -11.467 1.00 88.81 117 ARG A C 1
ATOM 863 O O . ARG A 1 117 ? 8.115 -11.275 -12.431 1.00 88.81 117 ARG A O 1
ATOM 870 N N . SER A 1 118 ? 8.224 -13.084 -11.108 1.00 86.75 118 SER A N 1
ATOM 871 C CA . SER A 1 118 ? 7.180 -13.832 -11.829 1.00 86.75 118 SER A CA 1
ATOM 872 C C . SER A 1 118 ? 5.769 -13.262 -11.637 1.00 86.75 118 SER A C 1
ATOM 874 O O . SER A 1 118 ? 4.872 -13.568 -12.418 1.00 86.75 118 SER A O 1
ATOM 876 N N . MET A 1 119 ? 5.575 -12.440 -10.602 1.00 82.88 119 MET A N 1
ATOM 877 C CA . MET A 1 119 ? 4.284 -11.854 -10.238 1.00 82.88 119 MET A CA 1
ATOM 878 C C . MET A 1 119 ? 4.133 -10.396 -10.679 1.00 82.88 119 MET A C 1
ATOM 880 O O . MET A 1 119 ? 3.010 -9.897 -10.733 1.00 82.88 119 MET A O 1
ATOM 884 N N . LEU A 1 120 ? 5.239 -9.693 -10.930 1.00 85.62 120 LEU A N 1
ATOM 885 C CA . LEU A 1 120 ? 5.215 -8.291 -11.330 1.00 85.62 120 LEU A CA 1
ATOM 886 C C . LEU A 1 120 ? 4.695 -8.144 -12.761 1.00 85.62 120 LEU A C 1
ATOM 888 O O . LEU A 1 120 ? 5.116 -8.850 -13.673 1.00 85.62 120 LEU A O 1
ATOM 892 N N . SER A 1 121 ? 3.803 -7.179 -12.947 1.00 85.06 121 SER A N 1
ATOM 893 C CA . SER A 1 121 ? 3.237 -6.803 -14.238 1.00 85.06 121 SER A CA 1
ATOM 894 C C . SER A 1 121 ? 3.288 -5.292 -14.409 1.00 85.06 121 SER A C 1
ATOM 896 O O . SER A 1 121 ? 3.498 -4.550 -13.446 1.00 85.06 121 SER A O 1
ATOM 898 N N . ASP A 1 122 ? 3.049 -4.840 -15.634 1.00 87.75 122 ASP A N 1
ATOM 899 C CA . ASP A 1 122 ? 2.891 -3.422 -15.928 1.00 87.75 122 ASP A CA 1
ATOM 900 C C . ASP A 1 122 ? 1.739 -2.811 -15.112 1.00 87.75 122 ASP A C 1
ATOM 902 O O . ASP A 1 122 ? 0.698 -3.442 -14.904 1.00 87.75 122 ASP A O 1
ATOM 906 N N . HIS A 1 123 ? 1.921 -1.566 -14.672 1.00 85.88 123 HIS A N 1
ATOM 907 C CA . HIS A 1 123 ? 0.907 -0.776 -13.976 1.00 85.88 123 HIS A CA 1
ATOM 908 C C . HIS A 1 123 ? 0.327 0.287 -14.931 1.00 85.88 123 HIS A C 1
ATOM 910 O O . HIS A 1 123 ? 1.097 1.025 -15.549 1.00 85.88 123 HIS A O 1
ATOM 916 N N . PRO A 1 124 ? -1.004 0.408 -15.083 1.00 87.12 124 PRO A N 1
ATOM 917 C CA . PRO A 1 124 ? -1.603 1.407 -15.959 1.00 87.12 124 PRO A CA 1
ATOM 918 C C . PRO A 1 124 ? -1.439 2.807 -15.355 1.00 87.12 124 PRO A C 1
ATOM 920 O O . PRO A 1 124 ? -1.893 3.081 -14.247 1.00 87.12 124 PRO A O 1
ATOM 923 N N . VAL A 1 125 ? -0.814 3.728 -16.093 1.00 87.81 125 VAL A N 1
ATOM 924 C CA . VAL A 1 125 ? -0.489 5.083 -15.605 1.00 87.81 125 VAL A CA 1
ATOM 925 C C . VAL A 1 125 ? -1.725 5.895 -15.209 1.00 87.81 125 VAL A C 1
ATOM 927 O O . VAL A 1 125 ? -1.651 6.768 -14.345 1.00 87.81 125 VAL A O 1
ATOM 930 N N . ARG A 1 126 ? -2.889 5.573 -15.786 1.00 86.56 126 ARG A N 1
ATOM 931 C CA . ARG A 1 126 ? -4.169 6.212 -15.466 1.00 86.56 126 ARG A CA 1
ATOM 932 C C . ARG A 1 126 ? -4.508 6.106 -13.975 1.00 86.56 126 ARG A C 1
ATOM 934 O O . ARG A 1 126 ? -5.046 7.059 -13.419 1.00 86.56 126 ARG A O 1
ATOM 941 N N . CYS A 1 127 ? -4.124 5.013 -13.310 1.00 82.00 127 CYS A N 1
ATOM 942 C CA . CYS A 1 127 ? -4.245 4.845 -11.859 1.00 82.00 127 CYS A CA 1
ATOM 943 C C . CYS A 1 127 ? -3.521 5.947 -11.061 1.00 82.00 127 CYS A C 1
ATOM 945 O O . CYS A 1 127 ? -3.963 6.296 -9.969 1.00 82.00 127 CYS A O 1
ATOM 947 N N . LEU A 1 128 ? -2.440 6.516 -11.599 1.00 80.81 128 LEU A N 1
ATOM 948 C CA . LEU A 1 128 ? -1.631 7.557 -10.956 1.00 80.81 128 LEU A CA 1
ATOM 949 C C . LEU A 1 128 ? -2.072 8.982 -11.319 1.00 80.81 128 LEU A C 1
ATOM 951 O O . LEU A 1 128 ? -1.750 9.924 -10.597 1.00 80.81 128 LEU A O 1
ATOM 955 N N . GLN A 1 129 ? -2.770 9.140 -12.446 1.00 82.75 129 GLN A N 1
ATOM 956 C CA . GLN A 1 129 ? -3.210 10.433 -12.985 1.00 82.75 129 GLN A CA 1
ATOM 957 C C . GLN A 1 129 ? -4.642 10.787 -12.586 1.00 82.75 129 GLN A C 1
ATOM 959 O O . GLN A 1 129 ? -5.004 11.962 -12.515 1.00 82.75 129 GLN A O 1
ATOM 964 N N . GLN A 1 130 ? -5.477 9.774 -12.371 1.00 81.12 130 GLN A N 1
ATOM 965 C CA . GLN A 1 130 ? -6.874 9.977 -12.048 1.00 81.12 130 GLN A CA 1
ATOM 966 C C . GLN A 1 130 ? -7.018 10.573 -10.633 1.00 81.12 130 GLN A C 1
ATOM 968 O O . GLN A 1 130 ? -6.384 10.089 -9.695 1.00 81.12 130 GLN A O 1
ATOM 973 N N . PRO A 1 131 ? -7.832 11.627 -10.439 1.00 77.81 131 PRO A N 1
ATOM 974 C CA . PRO A 1 131 ? -8.057 12.180 -9.110 1.00 77.81 131 PRO A CA 1
ATOM 975 C C . PRO A 1 131 ? -8.889 11.221 -8.256 1.00 77.81 131 PRO A C 1
ATOM 977 O O . PRO A 1 131 ? -9.915 10.708 -8.705 1.00 77.81 131 PRO A O 1
ATOM 980 N N . VAL A 1 132 ? -8.487 11.040 -6.999 1.00 74.06 132 VAL A N 1
ATOM 981 C CA . VAL A 1 132 ? -9.308 10.354 -5.995 1.00 74.06 132 VAL A CA 1
ATOM 982 C C . VAL A 1 132 ? -10.370 11.324 -5.483 1.00 74.06 132 VAL A C 1
ATOM 984 O O . VAL A 1 132 ? -10.045 12.427 -5.041 1.00 74.06 132 VAL A O 1
ATOM 987 N N . ARG A 1 133 ? -11.635 10.902 -5.520 1.00 72.25 133 ARG A N 1
ATOM 988 C CA . ARG A 1 133 ? -12.771 11.656 -4.979 1.00 72.25 133 ARG A CA 1
ATOM 989 C C . ARG A 1 133 ? -13.244 11.006 -3.686 1.00 72.25 133 ARG A C 1
ATOM 991 O O . ARG A 1 133 ? -13.583 9.827 -3.676 1.00 72.25 133 ARG A O 1
ATOM 998 N N . LEU A 1 134 ? -13.236 11.769 -2.598 1.00 71.75 134 LEU A N 1
ATOM 999 C CA . LEU A 1 134 ? -13.683 11.336 -1.272 1.00 71.75 134 LEU A CA 1
ATOM 1000 C C . LEU A 1 134 ? -14.862 12.213 -0.843 1.00 71.75 134 LEU A C 1
ATOM 1002 O O . LEU A 1 134 ? -14.769 12.976 0.113 1.00 71.75 134 LEU A O 1
ATOM 1006 N N . ASP A 1 135 ? -15.952 12.131 -1.604 1.00 76.25 135 ASP A N 1
ATOM 1007 C CA . ASP A 1 135 ? -17.080 13.065 -1.491 1.00 76.25 135 ASP A CA 1
ATOM 1008 C C . ASP A 1 135 ? -18.028 12.718 -0.328 1.00 76.25 135 ASP A C 1
ATOM 1010 O O . ASP A 1 135 ? -18.830 13.550 0.094 1.00 76.25 135 ASP A O 1
ATOM 1014 N N . ASN A 1 136 ? -17.935 11.497 0.216 1.00 79.69 136 ASN A N 1
ATOM 1015 C CA . ASN A 1 136 ? -18.702 11.095 1.392 1.00 79.69 136 ASN A CA 1
ATOM 1016 C C . ASN A 1 136 ? -17.969 11.525 2.680 1.00 79.69 136 ASN A C 1
ATOM 1018 O O . ASN A 1 136 ? -16.933 10.932 2.999 1.00 79.69 136 ASN A O 1
ATOM 1022 N N . PRO A 1 137 ? -18.510 12.476 3.467 1.00 82.62 137 PRO A N 1
ATOM 1023 C CA . PRO A 1 137 ? -17.866 12.953 4.690 1.00 82.62 137 PRO A CA 1
ATOM 1024 C C . PRO A 1 137 ? -17.700 11.865 5.761 1.00 82.62 137 PRO A C 1
ATOM 1026 O O . PRO A 1 137 ? -16.837 11.996 6.631 1.00 82.62 137 PRO A O 1
ATOM 1029 N N . ASP A 1 138 ? -18.456 10.764 5.695 1.00 83.81 138 ASP A N 1
ATOM 1030 C CA . ASP A 1 138 ? -18.304 9.634 6.616 1.00 83.81 138 ASP A CA 1
ATOM 1031 C C . ASP A 1 138 ? -16.925 8.974 6.519 1.00 83.81 138 ASP A C 1
ATOM 1033 O O . ASP A 1 138 ? -16.457 8.389 7.497 1.00 83.81 138 ASP A O 1
ATOM 1037 N N . VAL A 1 139 ? -16.202 9.158 5.407 1.00 79.94 139 VAL A N 1
ATOM 1038 C CA . VAL A 1 139 ? -14.802 8.728 5.279 1.00 79.94 139 VAL A CA 1
ATOM 1039 C C . VAL A 1 139 ? -13.914 9.316 6.379 1.00 79.94 139 VAL A C 1
ATOM 1041 O O . VAL A 1 139 ? -12.897 8.728 6.753 1.00 79.94 139 VAL A O 1
ATOM 1044 N N . HIS A 1 140 ? -14.263 10.483 6.926 1.00 84.44 140 HIS A N 1
ATOM 1045 C CA . HIS A 1 140 ? -13.500 11.102 8.003 1.00 84.44 140 HIS A CA 1
ATOM 1046 C C . HIS A 1 140 ? -13.679 10.380 9.335 1.00 84.44 140 HIS A C 1
ATOM 1048 O O . HIS A 1 140 ? -12.751 10.423 10.135 1.00 84.44 140 HIS A O 1
ATOM 1054 N N . LYS A 1 141 ? -14.803 9.678 9.540 1.00 85.81 141 LYS A N 1
ATOM 1055 C CA . LYS A 1 141 ? -15.121 8.941 10.773 1.00 85.81 141 LYS A CA 1
ATOM 1056 C C . LYS A 1 141 ? -14.318 7.644 10.906 1.00 85.81 141 LYS A C 1
ATOM 1058 O O . LYS A 1 141 ? -14.054 7.219 12.027 1.00 85.81 141 LYS A O 1
ATOM 1063 N N . ILE A 1 142 ? -13.906 7.052 9.781 1.00 84.25 142 ILE A N 1
ATOM 1064 C CA . ILE A 1 142 ? -13.179 5.777 9.734 1.00 84.25 142 ILE A CA 1
ATOM 1065 C C . ILE A 1 142 ? -11.807 5.927 10.425 1.00 84.25 142 ILE A C 1
ATOM 1067 O O . ILE A 1 142 ? -10.996 6.751 9.973 1.00 84.25 142 ILE A O 1
ATOM 1071 N N . PRO A 1 143 ? -11.525 5.156 11.497 1.00 86.12 143 PRO A N 1
ATOM 1072 C CA . PRO A 1 143 ? -10.208 5.120 12.127 1.00 86.12 143 PRO A CA 1
ATOM 1073 C C . PRO A 1 143 ? -9.136 4.630 11.153 1.00 86.12 143 PRO A C 1
ATOM 1075 O O . PRO A 1 143 ? -9.376 3.744 10.336 1.00 86.12 143 PRO A O 1
ATOM 1078 N N . ARG A 1 144 ? -7.938 5.208 11.237 1.00 86.00 144 ARG A N 1
ATOM 1079 C CA . ARG A 1 144 ? -6.801 4.857 10.385 1.00 86.00 144 ARG A CA 1
ATOM 1080 C C . ARG A 1 144 ? -5.601 4.490 11.246 1.00 86.00 144 ARG A C 1
ATOM 1082 O O . ARG A 1 144 ? -5.280 5.207 12.195 1.00 86.00 144 ARG A O 1
ATOM 1089 N N . THR A 1 145 ? -4.915 3.431 10.835 1.00 90.06 145 THR A N 1
ATOM 1090 C CA . THR A 1 145 ? -3.606 3.041 11.360 1.00 90.06 145 THR A CA 1
ATOM 1091 C C . THR A 1 145 ? -2.633 2.914 10.199 1.00 90.06 145 THR A C 1
ATOM 1093 O O . THR A 1 145 ? -2.953 2.315 9.172 1.00 90.06 145 THR A O 1
ATOM 1096 N N . GLN A 1 146 ? -1.448 3.495 10.342 1.00 89.94 146 GLN A N 1
ATOM 1097 C CA . GLN A 1 146 ? -0.367 3.414 9.370 1.00 89.94 146 GLN A CA 1
ATOM 1098 C C . GLN A 1 146 ? 0.707 2.453 9.879 1.00 89.94 146 GLN A C 1
ATOM 1100 O O . GLN A 1 146 ? 1.213 2.617 10.984 1.00 89.94 146 GLN A O 1
ATOM 1105 N N . ILE A 1 147 ? 1.085 1.472 9.057 1.00 90.81 147 ILE A N 1
ATOM 1106 C CA . ILE A 1 147 ? 2.235 0.598 9.317 1.00 90.81 147 ILE A CA 1
ATOM 1107 C C . ILE A 1 147 ? 3.373 1.032 8.396 1.00 90.81 147 ILE A C 1
ATOM 1109 O O . ILE A 1 147 ? 3.260 0.989 7.171 1.00 90.81 147 ILE A O 1
ATOM 1113 N N . HIS A 1 148 ? 4.469 1.486 8.988 1.00 91.19 148 HIS A N 1
ATOM 1114 C CA . HIS A 1 148 ? 5.607 2.065 8.300 1.00 91.19 148 HIS A CA 1
ATOM 1115 C C . HIS A 1 148 ? 6.768 1.080 8.209 1.00 91.19 148 HIS A C 1
ATOM 1117 O O . HIS A 1 148 ? 7.349 0.683 9.212 1.00 91.19 148 HIS A O 1
ATOM 1123 N N . CYS A 1 149 ? 7.176 0.767 6.986 1.00 91.19 149 CYS A N 1
ATOM 1124 C CA . CYS A 1 149 ? 8.458 0.123 6.721 1.00 91.19 149 CYS A CA 1
ATOM 1125 C C . CYS A 1 149 ? 9.573 1.173 6.877 1.00 91.19 149 CYS A C 1
ATOM 1127 O O . CYS A 1 149 ? 9.481 2.254 6.281 1.00 91.19 149 CYS A O 1
ATOM 1129 N N . THR A 1 150 ? 10.568 0.917 7.727 1.00 90.81 150 THR A N 1
ATOM 1130 C CA . THR A 1 150 ? 11.607 1.904 8.095 1.00 90.81 150 THR A CA 1
ATOM 1131 C C . THR A 1 150 ? 12.932 1.728 7.365 1.00 90.81 150 THR A C 1
ATOM 1133 O O . THR A 1 150 ? 13.790 2.599 7.473 1.00 90.81 150 THR A O 1
ATOM 1136 N N . VAL A 1 151 ? 13.102 0.659 6.584 1.00 89.81 151 VAL A N 1
ATOM 1137 C CA . VAL A 1 151 ? 14.307 0.442 5.776 1.00 89.81 151 VAL A CA 1
ATOM 1138 C C . VAL A 1 151 ? 14.034 0.875 4.339 1.00 89.81 151 VAL A C 1
ATOM 1140 O O . VAL A 1 151 ? 13.131 0.362 3.682 1.00 89.81 151 VAL A O 1
ATOM 1143 N N . GLY A 1 152 ? 14.821 1.813 3.823 1.00 85.38 152 GLY A N 1
ATOM 1144 C CA . GLY A 1 152 ? 14.677 2.304 2.458 1.00 85.38 152 GLY A CA 1
ATOM 1145 C C . GLY A 1 152 ? 15.905 3.083 1.994 1.00 85.38 152 GLY A C 1
ATOM 1146 O O . GLY A 1 152 ? 16.743 3.439 2.822 1.00 85.38 152 GLY A O 1
ATOM 1147 N N . PRO A 1 153 ? 16.038 3.300 0.679 1.00 81.19 153 PRO A N 1
ATOM 1148 C CA . PRO A 1 153 ? 17.132 4.082 0.118 1.00 81.19 153 PRO A CA 1
ATOM 1149 C C . PRO A 1 153 ? 17.064 5.552 0.540 1.00 81.19 153 PRO A C 1
ATOM 1151 O O . PRO A 1 153 ? 15.980 6.116 0.713 1.00 81.19 153 PRO A O 1
ATOM 1154 N N . ASP A 1 154 ? 18.234 6.183 0.641 1.00 78.94 154 ASP A N 1
ATOM 1155 C CA . ASP A 1 154 ? 18.347 7.619 0.889 1.00 78.94 154 ASP A CA 1
ATOM 1156 C C . ASP A 1 154 ? 17.616 8.428 -0.196 1.00 78.94 154 ASP A C 1
ATOM 1158 O O . ASP A 1 154 ? 17.536 8.029 -1.361 1.00 78.94 154 ASP A O 1
ATOM 1162 N N . GLY A 1 155 ? 17.063 9.580 0.188 1.00 73.19 155 GLY A N 1
ATOM 1163 C CA . GLY A 1 155 ? 16.307 10.457 -0.716 1.00 73.19 155 GLY A CA 1
ATOM 1164 C C . GLY A 1 155 ? 14.841 10.060 -0.927 1.00 73.19 155 GLY A C 1
ATOM 1165 O O . GLY A 1 155 ? 14.098 10.810 -1.558 1.00 73.19 155 GLY A O 1
ATOM 1166 N N . PHE A 1 156 ? 14.387 8.935 -0.366 1.00 70.69 156 PHE A N 1
ATOM 1167 C CA . PHE A 1 156 ? 12.966 8.592 -0.300 1.00 70.69 156 PHE A CA 1
ATOM 1168 C C . PHE A 1 156 ? 12.366 9.076 1.018 1.00 70.69 156 PHE A C 1
ATOM 1170 O O . PHE A 1 156 ? 12.240 8.334 1.993 1.00 70.69 156 PHE A O 1
ATOM 1177 N N . GLU A 1 157 ? 11.976 10.348 1.045 1.00 67.94 157 GLU A N 1
ATOM 1178 C CA . GLU A 1 157 ? 11.290 10.906 2.204 1.00 67.94 157 GLU A CA 1
ATOM 1179 C C . GLU A 1 157 ? 9.841 10.421 2.273 1.00 67.94 157 GLU A C 1
ATOM 1181 O O . GLU A 1 157 ? 9.042 10.557 1.340 1.00 67.94 157 GLU A O 1
ATOM 1186 N N . ARG A 1 158 ? 9.489 9.843 3.422 1.00 72.75 158 ARG A N 1
ATOM 1187 C CA . ARG A 1 158 ? 8.113 9.453 3.718 1.00 72.75 158 ARG A CA 1
ATOM 1188 C C . ARG A 1 158 ? 7.297 10.702 4.015 1.00 72.75 158 ARG A C 1
ATOM 1190 O O . ARG A 1 158 ? 7.736 11.585 4.749 1.00 72.75 158 ARG A O 1
ATOM 1197 N N . ARG A 1 159 ? 6.064 10.741 3.508 1.00 73.06 159 ARG A N 1
ATOM 1198 C CA . ARG A 1 159 ? 5.112 11.787 3.883 1.00 73.06 159 ARG A CA 1
ATOM 1199 C C . ARG A 1 159 ? 4.846 11.709 5.395 1.00 73.06 159 ARG A C 1
ATOM 1201 O O . ARG A 1 159 ? 4.476 10.633 5.869 1.00 73.06 159 ARG A O 1
ATOM 1208 N N . PRO A 1 160 ? 4.966 12.819 6.141 1.00 80.62 160 PRO A N 1
ATOM 1209 C CA . PRO A 1 160 ? 4.610 12.840 7.552 1.00 80.62 160 PRO A CA 1
ATOM 1210 C C . PRO A 1 160 ? 3.135 12.486 7.759 1.00 80.62 160 PRO A C 1
ATOM 1212 O O . PRO A 1 160 ? 2.259 12.976 7.038 1.00 80.62 160 PRO A O 1
ATOM 1215 N N . VAL A 1 161 ? 2.858 11.659 8.766 1.00 85.44 161 VAL A N 1
ATOM 1216 C CA . VAL A 1 161 ? 1.491 11.410 9.231 1.00 85.44 161 VAL A CA 1
ATOM 1217 C C . VAL A 1 161 ? 1.098 12.574 10.148 1.00 85.44 161 VAL A C 1
ATOM 1219 O O . VAL A 1 161 ? 1.833 12.855 11.097 1.00 85.44 161 VAL A O 1
ATOM 1222 N N . PRO A 1 162 ? -0.016 13.286 9.883 1.00 88.94 162 PRO A N 1
ATOM 1223 C CA . PRO A 1 162 ? -0.505 14.322 10.789 1.00 88.94 162 PRO A CA 1
ATOM 1224 C C . PRO A 1 162 ? -0.721 13.752 12.191 1.00 88.94 162 PRO A C 1
ATOM 1226 O O . PRO A 1 162 ? -1.222 12.643 12.309 1.00 88.94 162 PRO A O 1
ATOM 1229 N N . ALA A 1 163 ? -0.405 14.505 13.247 1.00 92.25 163 ALA A N 1
ATOM 1230 C CA . ALA A 1 163 ? -0.536 14.023 14.630 1.00 92.25 163 ALA A CA 1
ATOM 1231 C C . ALA A 1 163 ? -1.981 13.662 15.031 1.00 92.25 163 ALA A C 1
ATOM 1233 O O . ALA A 1 163 ? -2.194 12.885 15.962 1.00 92.25 163 ALA A O 1
ATOM 1234 N N . VAL A 1 164 ? -2.967 14.226 14.331 1.00 93.88 164 VAL A N 1
ATOM 1235 C CA . VAL A 1 164 ? -4.397 14.042 14.583 1.00 93.88 164 VAL A CA 1
ATOM 1236 C C . VAL A 1 164 ? -5.070 13.551 13.307 1.00 93.88 164 VAL A C 1
ATOM 1238 O O . VAL A 1 164 ? -4.818 14.058 12.212 1.00 93.88 164 VAL A O 1
ATOM 1241 N N . GLN A 1 165 ? -5.929 12.551 13.453 1.00 90.50 165 GLN A N 1
ATOM 1242 C CA . GLN A 1 165 ? -6.725 11.984 12.375 1.00 90.50 165 GLN A CA 1
ATOM 1243 C C . GLN A 1 165 ? -7.923 12.883 12.032 1.00 90.50 165 GLN A C 1
ATOM 1245 O O . GLN A 1 165 ? -8.367 13.671 12.865 1.00 90.50 165 GLN A O 1
ATOM 1250 N N . PRO A 1 166 ? -8.539 12.725 10.846 1.00 87.69 166 PRO A N 1
ATOM 1251 C CA . PRO A 1 166 ? -9.744 13.474 10.482 1.00 87.69 166 PRO A CA 1
ATOM 1252 C C . PRO A 1 166 ? -10.933 13.337 11.450 1.00 87.69 166 PRO A C 1
ATOM 1254 O O . PRO A 1 166 ? -11.761 14.238 11.506 1.00 87.69 166 PRO A O 1
ATOM 1257 N N . ASN A 1 167 ? -11.017 12.249 12.226 1.00 88.00 167 ASN A N 1
ATOM 1258 C CA . ASN A 1 167 ? -12.038 12.068 13.268 1.00 88.00 167 ASN A CA 1
ATOM 1259 C C . ASN A 1 167 ? -11.672 12.714 14.622 1.00 88.00 167 ASN A C 1
ATOM 1261 O O . ASN A 1 167 ? -12.408 12.544 15.588 1.00 88.00 167 ASN A O 1
ATOM 1265 N N . GLY A 1 168 ? -10.537 13.412 14.721 1.00 92.19 168 GLY A N 1
ATOM 1266 C CA . GLY A 1 168 ? -10.063 14.057 15.948 1.00 92.19 168 GLY A CA 1
ATOM 1267 C C . GLY A 1 168 ? -9.264 13.156 16.895 1.00 92.19 168 GLY A C 1
ATOM 1268 O O . GLY A 1 168 ? -8.724 13.652 17.881 1.00 92.19 168 GLY A O 1
ATOM 1269 N N . SER A 1 169 ? -9.144 11.854 16.614 1.00 93.50 169 SER A N 1
ATOM 1270 C CA . SER A 1 169 ? -8.312 10.946 17.417 1.00 93.50 169 SER A CA 1
ATOM 1271 C C . SER A 1 169 ? -6.812 11.112 17.117 1.00 93.50 169 SER A C 1
ATOM 1273 O O . SER A 1 169 ? -6.454 11.586 16.034 1.00 93.50 169 SER A O 1
ATOM 1275 N N . PRO A 1 170 ? -5.906 10.723 18.034 1.00 95.62 170 PRO A N 1
ATOM 1276 C CA . PRO A 1 170 ? -4.473 10.693 17.752 1.00 95.62 170 PRO A CA 1
ATOM 1277 C C . PRO A 1 170 ? -4.138 9.768 16.577 1.00 95.62 170 PRO A C 1
ATOM 1279 O O . PRO A 1 170 ? -4.770 8.726 16.380 1.00 95.62 170 PRO A O 1
ATOM 1282 N N . ALA A 1 171 ? -3.124 10.129 15.794 1.00 91.38 171 ALA A N 1
ATOM 1283 C CA . ALA A 1 171 ? -2.612 9.244 14.756 1.00 91.38 171 ALA A CA 1
ATOM 1284 C C . ALA A 1 171 ? -2.059 7.944 15.349 1.00 91.38 171 ALA A C 1
ATOM 1286 O O . ALA A 1 171 ? -1.385 7.950 16.378 1.00 91.38 171 ALA A O 1
ATOM 1287 N N . GLN A 1 172 ? -2.334 6.833 14.670 1.00 92.69 172 GLN A N 1
ATOM 1288 C CA . GLN A 1 172 ? -1.830 5.517 15.036 1.00 92.69 172 GLN A CA 1
ATOM 1289 C C . GLN A 1 172 ? -0.783 5.098 14.012 1.00 92.69 172 GLN A C 1
ATOM 1291 O O . GLN A 1 172 ? -1.115 4.778 12.874 1.00 92.69 172 GLN A O 1
ATOM 1296 N N . VAL A 1 173 ? 0.485 5.126 14.412 1.00 92.81 173 VAL A N 1
ATOM 1297 C CA . VAL A 1 173 ? 1.607 4.748 13.551 1.00 92.81 173 VAL A CA 1
ATOM 1298 C C . VAL A 1 173 ? 2.378 3.622 14.218 1.00 92.81 173 VAL A C 1
ATOM 1300 O O . VAL A 1 173 ? 2.843 3.768 15.348 1.00 92.81 173 VAL A O 1
ATOM 1303 N N . TRP A 1 174 ? 2.516 2.505 13.516 1.00 94.62 174 TRP A N 1
ATOM 1304 C CA . TRP A 1 174 ? 3.361 1.379 13.900 1.00 94.62 174 TRP A CA 1
ATOM 1305 C C . TRP A 1 174 ? 4.487 1.230 12.890 1.00 94.62 174 TRP A C 1
ATOM 1307 O O . TRP A 1 174 ? 4.350 1.643 11.741 1.00 94.62 174 TRP A O 1
ATOM 1317 N N . GLU A 1 175 ? 5.602 0.635 13.296 1.00 94.69 175 GLU A N 1
ATOM 1318 C CA . GLU A 1 175 ? 6.776 0.498 12.440 1.00 94.69 175 GLU A CA 1
ATOM 1319 C C . GLU A 1 175 ? 7.215 -0.963 12.323 1.00 94.69 175 GLU A C 1
ATOM 1321 O O . GLU A 1 175 ? 7.120 -1.734 13.277 1.00 94.69 175 GLU A O 1
ATOM 1326 N N . LEU A 1 176 ? 7.718 -1.328 11.145 1.00 94.12 176 LEU A N 1
ATOM 1327 C CA . LEU A 1 176 ? 8.398 -2.586 10.867 1.00 94.12 176 LEU A CA 1
ATOM 1328 C C . LEU A 1 176 ? 9.789 -2.271 10.316 1.00 94.12 176 LEU A C 1
ATOM 1330 O O . LEU A 1 176 ? 9.932 -1.492 9.368 1.00 94.12 176 LEU A O 1
ATOM 1334 N N . ALA A 1 177 ? 10.810 -2.908 10.890 1.00 94.38 177 ALA A N 1
ATOM 1335 C CA . ALA A 1 177 ? 12.215 -2.748 10.513 1.00 94.38 177 ALA A CA 1
ATOM 1336 C C . ALA A 1 177 ? 12.557 -3.508 9.221 1.00 94.38 177 ALA A C 1
ATOM 1338 O O . ALA A 1 177 ? 13.440 -4.361 9.183 1.00 94.38 177 ALA A O 1
ATOM 1339 N N . THR A 1 178 ? 11.825 -3.215 8.150 1.00 92.38 178 THR A N 1
ATOM 1340 C CA . THR A 1 178 ? 11.968 -3.869 6.852 1.00 92.38 178 THR A CA 1
ATOM 1341 C C . THR A 1 178 ? 11.699 -2.908 5.702 1.00 92.38 178 THR A C 1
ATOM 1343 O O . THR A 1 178 ? 11.358 -1.743 5.921 1.00 92.38 178 THR A O 1
ATOM 1346 N N . GLY A 1 179 ? 11.927 -3.388 4.480 1.00 90.06 179 GLY A N 1
ATOM 1347 C CA . GLY A 1 179 ? 11.675 -2.645 3.255 1.00 90.06 179 GLY A CA 1
ATOM 1348 C C . GLY A 1 179 ? 10.212 -2.674 2.817 1.00 90.06 179 GLY A C 1
ATOM 1349 O O . GLY A 1 179 ? 9.336 -3.145 3.534 1.00 90.06 179 GLY A O 1
ATOM 1350 N N . HIS A 1 180 ? 9.942 -2.132 1.631 1.00 89.12 180 HIS A N 1
ATOM 1351 C CA . HIS A 1 180 ? 8.588 -1.830 1.156 1.00 89.12 180 HIS A CA 1
ATOM 1352 C C . HIS A 1 180 ? 7.612 -3.022 1.200 1.00 89.12 180 HIS A C 1
ATOM 1354 O O . HIS A 1 180 ? 6.447 -2.849 1.563 1.00 89.12 180 HIS A O 1
ATOM 1360 N N . ASP A 1 181 ? 8.078 -4.225 0.872 1.00 91.06 181 ASP A N 1
ATOM 1361 C CA . ASP A 1 181 ? 7.268 -5.443 0.816 1.00 91.06 181 ASP A CA 1
ATOM 1362 C C . ASP A 1 181 ? 7.317 -6.266 2.117 1.00 91.06 181 ASP A C 1
ATOM 1364 O O . ASP A 1 181 ? 7.636 -7.458 2.119 1.00 91.06 181 ASP A O 1
ATOM 1368 N N . CYS A 1 182 ? 6.930 -5.637 3.232 1.00 90.69 182 CYS A N 1
ATOM 1369 C CA . CYS A 1 182 ? 6.850 -6.270 4.557 1.00 90.69 182 CYS A CA 1
ATOM 1370 C C . CYS A 1 182 ? 6.006 -7.554 4.609 1.00 90.69 182 CYS A C 1
ATOM 1372 O O . CYS A 1 182 ? 6.276 -8.422 5.432 1.00 90.69 182 CYS A O 1
ATOM 1374 N N . MET A 1 183 ? 5.030 -7.724 3.711 1.00 90.25 183 MET A N 1
ATOM 1375 C CA . MET A 1 183 ? 4.237 -8.957 3.628 1.00 90.25 183 MET A CA 1
ATOM 1376 C C . MET A 1 183 ? 5.045 -10.177 3.153 1.00 90.25 183 MET A C 1
ATOM 1378 O O . MET A 1 183 ? 4.569 -11.301 3.270 1.00 90.25 183 MET A O 1
ATOM 1382 N N . ILE A 1 184 ? 6.231 -9.960 2.580 1.00 90.94 184 ILE A N 1
ATOM 1383 C CA . ILE A 1 184 ? 7.173 -11.013 2.179 1.00 90.94 184 ILE A CA 1
ATOM 1384 C C . ILE A 1 184 ? 8.251 -11.171 3.244 1.00 90.94 184 ILE A C 1
ATOM 1386 O O . ILE A 1 184 ? 8.564 -12.285 3.649 1.00 90.94 184 ILE A O 1
ATOM 1390 N N . THR A 1 185 ? 8.824 -10.054 3.687 1.00 91.94 185 THR A N 1
ATOM 1391 C CA . THR A 1 185 ? 10.031 -10.046 4.519 1.00 91.94 185 THR A CA 1
ATOM 1392 C C . THR A 1 185 ? 9.755 -10.180 6.016 1.00 91.94 185 THR A C 1
ATOM 1394 O O . THR A 1 185 ? 10.614 -10.683 6.732 1.00 91.94 185 THR A O 1
ATOM 1397 N N . MET A 1 186 ? 8.586 -9.742 6.494 1.00 93.56 186 MET A N 1
ATOM 1398 C CA . MET A 1 186 ? 8.143 -9.829 7.896 1.00 93.56 186 MET A CA 1
ATOM 1399 C C . MET A 1 186 ? 6.653 -10.228 7.994 1.00 93.56 186 MET A C 1
ATOM 1401 O O . MET A 1 186 ? 5.841 -9.489 8.560 1.00 93.56 186 MET A O 1
ATOM 1405 N N . PRO A 1 187 ? 6.236 -11.364 7.397 1.00 89.50 187 PRO A N 1
ATOM 1406 C CA . PRO A 1 187 ? 4.823 -11.734 7.312 1.00 89.50 187 PRO A CA 1
ATOM 1407 C C . PRO A 1 187 ? 4.187 -12.014 8.679 1.00 89.50 187 PRO A C 1
ATOM 1409 O O . PRO A 1 187 ? 3.004 -11.734 8.857 1.00 89.50 187 PRO A O 1
ATOM 1412 N N . ALA A 1 188 ? 4.946 -12.559 9.637 1.00 88.88 188 ALA A N 1
ATOM 1413 C CA . ALA A 1 188 ? 4.432 -12.889 10.965 1.00 88.88 188 ALA A CA 1
ATOM 1414 C C . ALA A 1 188 ? 4.184 -11.620 11.789 1.00 88.88 188 ALA A C 1
ATOM 1416 O O . ALA A 1 188 ? 3.092 -11.422 12.313 1.00 88.88 188 ALA A O 1
ATOM 1417 N N . GLU A 1 189 ? 5.160 -10.719 11.821 1.00 93.25 189 GLU A N 1
ATOM 1418 C CA . GLU A 1 189 ? 5.084 -9.453 12.540 1.00 93.25 189 GLU A CA 1
ATOM 1419 C C . GLU A 1 189 ? 4.026 -8.531 11.928 1.00 93.25 189 GLU A C 1
ATOM 1421 O O . GLU A 1 189 ? 3.277 -7.873 12.650 1.00 93.25 189 GLU A O 1
ATOM 1426 N N . LEU A 1 190 ? 3.900 -8.518 10.595 1.00 90.62 190 LEU A N 1
ATOM 1427 C CA . LEU A 1 190 ? 2.808 -7.812 9.931 1.00 90.62 190 LEU A CA 1
ATOM 1428 C C . LEU A 1 190 ? 1.444 -8.379 10.348 1.00 90.62 190 LEU A C 1
ATOM 1430 O O . LEU A 1 190 ? 0.542 -7.605 10.664 1.00 90.62 190 LEU A O 1
ATOM 1434 N N . ALA A 1 191 ? 1.285 -9.705 10.373 1.00 87.50 191 ALA A N 1
ATOM 1435 C CA . ALA A 1 191 ? 0.033 -10.335 10.784 1.00 87.50 191 ALA A CA 1
ATOM 1436 C C . ALA A 1 191 ? -0.317 -10.015 12.246 1.00 87.50 191 ALA A C 1
ATOM 1438 O O . ALA A 1 191 ? -1.462 -9.679 12.537 1.00 87.50 191 ALA A O 1
ATOM 1439 N N . GLU A 1 192 ? 0.661 -10.043 13.153 1.00 91.25 192 GLU A N 1
ATOM 1440 C CA . GLU A 1 192 ? 0.472 -9.658 14.557 1.00 91.25 192 GLU A CA 1
ATOM 1441 C C . GLU A 1 192 ? 0.007 -8.210 14.718 1.00 91.25 192 GLU A C 1
ATOM 1443 O O . GLU A 1 192 ? -0.818 -7.922 15.584 1.00 91.25 192 GLU A O 1
ATOM 1448 N N . LEU A 1 193 ? 0.520 -7.287 13.899 1.00 90.81 193 LEU A N 1
ATOM 1449 C CA . LEU A 1 193 ? 0.035 -5.911 13.888 1.00 90.81 193 LEU A CA 1
ATOM 1450 C C . LEU A 1 193 ? -1.404 -5.841 13.374 1.00 90.81 193 LEU A C 1
ATOM 1452 O O . LEU A 1 193 ? -2.250 -5.240 14.029 1.00 90.81 193 LEU A O 1
ATOM 1456 N N . LEU A 1 194 ? -1.710 -6.477 12.244 1.00 87.00 194 LEU A N 1
ATOM 1457 C CA . LEU A 1 194 ? -3.056 -6.443 11.666 1.00 87.00 194 LEU A CA 1
ATOM 1458 C C . LEU A 1 194 ? -4.119 -7.012 12.618 1.00 87.00 194 LEU A C 1
ATOM 1460 O O . LEU A 1 194 ? -5.190 -6.427 12.731 1.00 87.00 194 LEU A O 1
ATOM 1464 N N . LEU A 1 195 ? -3.800 -8.072 13.367 1.00 86.75 195 LEU A N 1
ATOM 1465 C CA . LEU A 1 195 ? -4.695 -8.657 14.374 1.00 86.75 195 LEU A CA 1
ATOM 1466 C C . LEU A 1 195 ? -4.977 -7.743 15.579 1.00 86.75 195 LEU A C 1
ATOM 1468 O O . LEU A 1 195 ? -5.901 -8.002 16.338 1.00 86.75 195 LEU A O 1
ATOM 1472 N N . LYS A 1 196 ? -4.206 -6.671 15.792 1.00 88.56 196 LYS A N 1
ATOM 1473 C CA . LYS A 1 196 ? -4.509 -5.682 16.843 1.00 88.56 196 LYS A CA 1
ATOM 1474 C C . LYS A 1 196 ? -5.618 -4.708 16.437 1.00 88.56 196 LYS A C 1
ATOM 1476 O O . LYS A 1 196 ? -6.043 -3.916 17.274 1.00 88.56 196 LYS A O 1
ATOM 1481 N N . LEU A 1 197 ? -6.027 -4.705 15.165 1.00 81.19 197 LEU A N 1
ATOM 1482 C CA . LEU A 1 197 ? -7.013 -3.768 14.615 1.00 81.19 197 LEU A CA 1
ATOM 1483 C C . LEU A 1 197 ? -8.458 -4.287 14.688 1.00 81.19 197 LEU A C 1
ATOM 1485 O O . LEU A 1 197 ? -9.367 -3.496 14.441 1.00 81.19 197 LEU A O 1
ATOM 1489 N N . GLY A 1 198 ? -8.655 -5.565 15.031 1.00 64.19 198 GLY A N 1
ATOM 1490 C CA . GLY A 1 198 ? -9.954 -6.231 15.160 1.00 64.19 198 GLY A CA 1
ATOM 1491 C C . GLY A 1 198 ? -9.791 -7.691 15.549 1.00 64.19 198 GLY A C 1
ATOM 1492 O O . GLY A 1 198 ? -9.076 -8.401 14.805 1.00 64.19 198 GLY A O 1
#

Sequence (198 aa):
MITKSTKRPIHRSSAAYGVALVPSLTGYGDKAHPLGPEVGLDTHVGIVGSIVEQDLTDVVLVGHSYAGMVISSAANQVLIDLATKSDSGWRVPPLPEMPRPFGLFGVTDPADVAWLRSMLSDHPVRCLQQPVRLDNPDVHKIPRTQIHCTVGPDGFERRPVPAVQPNGSPAQVWELATGHDCMITMPAELAELLLKLG